Protein AF-V9EA16-F1 (afdb_monomer_lite)

Secondary structure (DSSP, 8-state):
-THHHHHHHHHS-HHHHHHHHHTTPSPPHHHHHHHHHHHHHHHHHHHHHHHHHHHH-SSPPPP--PPPHHHHHHHHHHHHHHT-HHHHHHHHHHHHHHHHHS---HHHHHT-THHHHHHHHHHH-S-HHHHHHHHHHHHTS-TTTTHHHHHHHHTTGGGS-TTSHHHHHHHHHHHHHHHHHHHHHHTS--PPP----TT-B-TT-HHHHHHHHSS-SEEE-TTT---SSHHHHHHHHHH---BS--EEEEEE--GGG-EEEEEE---

pLDDT: mean 74.66, std 16.27, range [37.56, 97.81]

Foldseek 3Di:
DLVPLVVCLVPHDPVVSLVVPVVPPLDALVSLLVNLVSVLVVLVVVLVVQVVCVVDDPDDRDDDPADDLVSVQSNLVSVVSNVDLVSVVVNVVSVVVVCVVPVNPVLSCLVHPSLLVVLLSLVVDPDVVSLVVVLVVLLPDDLVSCPSVLVSNVVRCPPPDCPDPSVVSSVSSVVSNVVVVVVVVVVPDPPPDAQALCPWDFPVFPVVSVVSRDRDFKDKCVVRDWDQFQVRQVVCQVPGDTDSFAWHWDWDDGGRGIMIMIGGDDD

Organism: NCBI:txid1317065

Structure (mmCIF, N/CA/C/O backbone):
data_AF-V9EA16-F1
#
_entry.id   AF-V9EA16-F1
#
loop_
_atom_site.group_PDB
_atom_site.id
_atom_site.type_symbol
_atom_site.label_atom_id
_atom_site.label_alt_id
_atom_site.label_comp_id
_atom_site.label_asym_id
_atom_site.label_entity_id
_atom_site.label_seq_id
_atom_site.pdbx_PDB_ins_code
_atom_site.Cartn_x
_atom_site.Cartn_y
_atom_site.Cartn_z
_atom_site.occupancy
_atom_site.B_iso_or_equiv
_atom_site.auth_seq_id
_atom_site.auth_comp_id
_atom_site.auth_asym_id
_atom_site.auth_atom_id
_atom_site.pdbx_PDB_model_num
ATOM 1 N N . MET A 1 1 ? -28.097 -21.845 33.430 1.00 41.03 1 MET A N 1
ATOM 2 C CA . MET A 1 1 ? -26.943 -22.094 32.534 1.00 41.03 1 MET A CA 1
ATOM 3 C C . MET A 1 1 ? -25.843 -21.022 32.617 1.00 41.03 1 MET A C 1
ATOM 5 O O . MET A 1 1 ? -24.738 -21.310 32.188 1.00 41.03 1 MET A O 1
ATOM 9 N N . ALA A 1 2 ? -26.067 -19.855 33.248 1.00 40.78 2 ALA A N 1
ATOM 10 C CA . ALA A 1 2 ? -25.051 -18.797 33.407 1.00 40.78 2 ALA A CA 1
ATOM 11 C C . ALA A 1 2 ? -23.796 -19.198 34.225 1.00 40.78 2 ALA A C 1
ATOM 13 O O . ALA A 1 2 ? -22.699 -18.729 33.939 1.00 40.78 2 ALA A O 1
ATOM 14 N N . ASN A 1 3 ? -23.924 -20.133 35.174 1.00 45.56 3 ASN A N 1
ATOM 15 C CA . ASN A 1 3 ? -22.827 -20.512 36.080 1.00 45.56 3 ASN A CA 1
ATOM 16 C C . ASN A 1 3 ? -21.692 -21.312 35.410 1.00 45.56 3 ASN A C 1
ATOM 18 O O . ASN A 1 3 ? -20.651 -21.526 36.027 1.00 45.56 3 ASN A O 1
ATOM 22 N N . GLY A 1 4 ? -21.879 -21.794 34.175 1.00 48.28 4 GLY A N 1
ATOM 23 C CA . GLY A 1 4 ? -20.854 -22.568 33.467 1.00 48.28 4 GLY A CA 1
ATOM 24 C C . GLY A 1 4 ? -19.664 -21.706 33.043 1.00 48.28 4 GLY A C 1
ATOM 25 O O . GLY A 1 4 ? -18.520 -22.083 33.265 1.00 48.28 4 GLY A O 1
ATOM 26 N N . VAL A 1 5 ? -19.931 -20.513 32.504 1.00 47.31 5 VAL A N 1
ATOM 27 C CA . VAL A 1 5 ? -18.896 -19.595 31.997 1.00 47.31 5 VAL A CA 1
ATOM 28 C C . VAL A 1 5 ? -18.100 -18.962 33.147 1.00 47.31 5 VAL A C 1
ATOM 30 O O . VAL A 1 5 ? -16.872 -18.888 33.081 1.00 47.31 5 VAL A O 1
ATOM 33 N N . GLU A 1 6 ? -18.778 -18.576 34.234 1.00 43.53 6 GLU A N 1
ATOM 34 C CA . GLU A 1 6 ? -18.135 -18.036 35.443 1.00 43.53 6 GLU A CA 1
ATOM 35 C C . GLU A 1 6 ? -17.225 -19.063 36.135 1.00 43.53 6 GLU A C 1
ATOM 37 O O . GLU A 1 6 ? -16.110 -18.727 36.545 1.00 43.53 6 GLU A O 1
ATOM 42 N N . ASN A 1 7 ? -17.651 -20.329 36.223 1.00 46.44 7 ASN A N 1
ATOM 43 C CA . ASN A 1 7 ? -16.818 -21.392 36.789 1.00 46.44 7 ASN A CA 1
ATOM 44 C C . ASN A 1 7 ? -15.632 -21.742 35.879 1.00 46.44 7 ASN A C 1
ATOM 46 O O . ASN A 1 7 ? -14.535 -21.977 36.388 1.00 46.44 7 ASN A O 1
ATOM 50 N N . SER A 1 8 ? -15.810 -21.705 34.554 1.00 41.81 8 SER A N 1
ATOM 51 C CA . SER A 1 8 ? -14.722 -21.913 33.592 1.00 41.81 8 SER A CA 1
ATOM 52 C C . SER A 1 8 ? -13.628 -20.851 33.721 1.00 41.81 8 SER A C 1
ATOM 54 O O . SER A 1 8 ? -12.458 -21.206 33.771 1.00 41.81 8 SER A O 1
ATOM 56 N N . LEU A 1 9 ? -13.972 -19.568 33.894 1.00 43.38 9 LEU A N 1
ATOM 57 C CA . LEU A 1 9 ? -12.993 -18.488 34.121 1.00 43.38 9 LEU A CA 1
ATOM 58 C C . LEU A 1 9 ? -12.188 -18.633 35.425 1.00 43.38 9 LEU A C 1
ATOM 60 O O . LEU A 1 9 ? -11.017 -18.222 35.484 1.00 43.38 9 LEU A O 1
ATOM 64 N N . ARG A 1 10 ? -12.824 -19.198 36.461 1.00 45.22 10 ARG A N 1
ATOM 65 C CA . ARG A 1 10 ? -12.213 -19.474 37.768 1.00 45.22 10 ARG A CA 1
ATOM 66 C C . ARG A 1 10 ? -11.276 -20.679 37.753 1.00 45.22 10 ARG A C 1
ATOM 68 O O . ARG A 1 10 ? -10.295 -20.655 38.490 1.00 45.22 10 ARG A O 1
ATOM 75 N N . LEU A 1 11 ? -11.569 -21.713 36.961 1.00 39.81 11 LEU A N 1
ATOM 76 C CA . LEU A 1 11 ? -10.927 -23.024 37.116 1.00 39.81 11 LEU A CA 1
ATOM 77 C C . LEU A 1 11 ? -10.092 -23.486 35.919 1.00 39.81 11 LEU A C 1
ATOM 79 O O . LEU A 1 11 ? -9.218 -24.326 36.107 1.00 39.81 11 LEU A O 1
ATOM 83 N N . ILE A 1 12 ? -10.332 -22.993 34.702 1.00 44.16 12 ILE A N 1
ATOM 84 C CA . ILE A 1 12 ? -9.755 -23.596 33.495 1.00 44.16 12 ILE A CA 1
ATOM 85 C C . ILE A 1 12 ? -9.366 -22.481 32.515 1.00 44.16 12 ILE A C 1
ATOM 87 O O . ILE A 1 12 ? -10.007 -21.442 32.416 1.00 44.16 12 ILE A O 1
ATOM 91 N N . THR A 1 13 ? -8.232 -22.649 31.850 1.00 56.62 13 THR A N 1
ATOM 92 C CA . THR A 1 13 ? -7.635 -21.751 30.847 1.00 56.62 13 THR A CA 1
ATOM 93 C C . THR A 1 13 ? -8.645 -21.004 29.963 1.00 56.62 13 THR A C 1
ATOM 95 O O . THR A 1 13 ? -9.683 -21.555 29.605 1.00 56.62 13 THR A O 1
ATOM 98 N N . SER A 1 14 ? -8.308 -19.775 29.542 1.00 57.00 14 SER A N 1
ATOM 99 C CA . SER A 1 14 ? -9.098 -18.905 28.642 1.00 57.00 14 SER A CA 1
ATOM 100 C C . SER A 1 14 ? -9.747 -19.641 27.459 1.00 57.00 14 SER A C 1
ATOM 102 O O . SER A 1 14 ? -10.856 -19.301 27.065 1.00 57.00 14 SER A O 1
ATOM 104 N N . THR A 1 15 ? -9.107 -20.699 26.964 1.00 56.31 15 THR A N 1
ATOM 105 C CA . THR A 1 15 ? -9.592 -21.622 25.929 1.00 56.31 15 THR A CA 1
ATOM 106 C C . THR A 1 15 ? -10.919 -22.320 26.261 1.00 56.31 15 THR A C 1
ATOM 108 O O . THR A 1 15 ? -11.814 -22.346 25.426 1.00 56.31 15 THR A O 1
ATOM 111 N N . ALA A 1 16 ? -11.112 -22.828 27.481 1.00 65.38 16 ALA A N 1
ATOM 112 C CA . ALA A 1 16 ? -12.342 -23.544 27.847 1.00 65.38 16 ALA A CA 1
ATOM 113 C C . ALA A 1 16 ? -13.542 -22.593 27.988 1.00 65.38 16 ALA A C 1
ATOM 115 O O . ALA A 1 16 ? -14.682 -22.947 27.688 1.00 65.38 16 ALA A O 1
ATOM 116 N N . ALA A 1 17 ? -13.289 -21.358 28.429 1.00 65.50 17 ALA A N 1
ATOM 117 C CA . ALA A 1 17 ? -14.325 -20.335 28.490 1.00 65.50 17 ALA A CA 1
ATOM 118 C C . ALA A 1 17 ? -14.709 -19.828 27.087 1.00 65.50 17 ALA A C 1
ATOM 120 O O . ALA A 1 17 ? -15.882 -19.564 26.836 1.00 65.50 17 ALA A O 1
ATOM 121 N N . ILE A 1 18 ? -13.743 -19.768 26.163 1.00 64.69 18 ILE A N 1
ATOM 122 C CA . ILE A 1 18 ? -13.979 -19.498 24.740 1.00 64.69 18 ILE A CA 1
ATOM 123 C C . ILE A 1 18 ? -14.891 -20.569 24.119 1.00 64.69 18 ILE A C 1
ATOM 125 O O . ILE A 1 18 ? -15.906 -20.222 23.519 1.00 64.69 18 ILE A O 1
ATOM 129 N N . GLU A 1 19 ? -14.580 -21.856 24.295 1.00 71.44 19 GLU A N 1
ATOM 130 C CA . GLU A 1 19 ? -15.386 -22.964 23.751 1.00 71.44 19 GLU A CA 1
ATOM 131 C C . GLU A 1 19 ? -16.817 -22.967 24.321 1.00 71.44 19 GLU A C 1
ATOM 133 O O . GLU A 1 19 ? -17.802 -23.189 23.606 1.00 71.44 19 GLU A O 1
ATOM 138 N N . ALA A 1 20 ? -16.957 -22.645 25.610 1.00 72.00 20 ALA A N 1
ATOM 139 C CA . ALA A 1 20 ? -18.257 -22.511 26.261 1.00 72.00 20 ALA A CA 1
ATOM 140 C C . ALA A 1 20 ? -19.089 -21.344 25.700 1.00 72.00 20 ALA A C 1
ATOM 142 O O . ALA A 1 20 ? -20.306 -21.467 25.586 1.00 72.00 20 ALA A O 1
ATOM 143 N N . LEU A 1 21 ? -18.459 -20.223 25.332 1.00 70.94 21 LEU A N 1
ATOM 144 C CA . LEU A 1 21 ? -19.151 -19.091 24.706 1.00 70.94 21 LEU A CA 1
ATOM 145 C C . LEU A 1 21 ? -19.529 -19.385 23.252 1.00 70.94 21 LEU A C 1
ATOM 147 O O . LEU A 1 21 ? -20.623 -19.034 22.819 1.00 70.94 21 LEU A O 1
ATOM 151 N N . GLN A 1 22 ? -18.660 -20.067 22.505 1.00 70.88 22 GLN A N 1
ATOM 152 C CA . GLN A 1 22 ? -18.932 -20.449 21.117 1.00 70.88 22 GLN A CA 1
ATOM 153 C C . GLN A 1 22 ? -20.101 -21.432 21.004 1.00 70.88 22 GLN A C 1
ATOM 155 O O . GLN A 1 22 ? -20.960 -21.270 20.141 1.00 70.88 22 GLN A O 1
ATOM 160 N N . SER A 1 23 ? -20.177 -22.412 21.906 1.00 75.88 23 SER A N 1
ATOM 161 C CA . SER A 1 23 ? -21.289 -23.375 21.955 1.00 75.88 23 SER A CA 1
ATOM 162 C C . SER A 1 23 ? -22.630 -22.762 22.381 1.00 75.88 23 SER A C 1
ATOM 164 O O . SER A 1 23 ? -23.666 -23.405 22.226 1.00 75.88 23 SER A O 1
ATOM 166 N N . GLN A 1 24 ? -22.629 -21.524 22.887 1.00 72.62 24 GLN A N 1
ATOM 167 C CA . GLN A 1 24 ? -23.818 -20.801 23.347 1.00 72.62 24 GLN A CA 1
ATOM 168 C C . GLN A 1 24 ? -24.237 -19.658 22.414 1.00 72.62 24 GLN A C 1
ATOM 170 O O . GLN A 1 24 ? -25.026 -18.807 22.820 1.00 72.62 24 GLN A O 1
ATOM 175 N N . ARG A 1 25 ? -23.733 -19.605 21.175 1.00 77.19 25 ARG A N 1
ATOM 176 C CA . ARG A 1 25 ? -24.160 -18.574 20.219 1.00 77.19 25 ARG A CA 1
ATOM 177 C C . ARG A 1 25 ? -25.655 -18.717 19.858 1.00 77.19 25 ARG A C 1
ATOM 179 O O . ARG A 1 25 ? -26.090 -19.832 19.570 1.00 77.19 25 ARG A O 1
ATOM 186 N N . PRO A 1 26 ? -26.432 -17.613 19.806 1.00 72.94 26 PRO A N 1
ATOM 187 C CA . PRO A 1 26 ? -26.043 -16.237 20.131 1.00 72.94 26 PRO A CA 1
ATOM 188 C C . PRO A 1 26 ? -25.941 -16.009 21.648 1.00 72.94 26 PRO A C 1
ATOM 190 O O . PRO A 1 26 ? -26.818 -16.405 22.416 1.00 72.94 26 PRO A O 1
ATOM 193 N N . VAL A 1 27 ? -24.874 -15.335 22.082 1.00 75.12 27 VAL A N 1
ATOM 194 C CA . VAL A 1 27 ? -24.623 -15.078 23.506 1.00 75.12 27 VAL A CA 1
ATOM 195 C C . VAL A 1 27 ? -25.392 -13.836 23.951 1.00 75.12 27 VAL A C 1
ATOM 197 O O . VAL A 1 27 ? -25.282 -12.776 23.340 1.00 75.12 27 VAL A O 1
ATOM 200 N N . ALA A 1 28 ? -26.146 -13.942 25.047 1.00 76.94 28 ALA A N 1
ATOM 201 C CA . ALA A 1 28 ? -26.869 -12.803 25.604 1.00 76.94 28 ALA A CA 1
ATOM 202 C C . ALA A 1 28 ? -25.896 -11.684 26.049 1.00 76.94 28 ALA A C 1
ATOM 204 O O . ALA A 1 28 ? -24.917 -11.987 26.745 1.00 76.94 28 ALA A O 1
ATOM 205 N N . PRO A 1 29 ? -26.181 -10.396 25.762 1.00 71.75 29 PRO A N 1
ATOM 206 C CA . PRO A 1 29 ? -25.286 -9.283 26.100 1.00 71.75 29 PRO A CA 1
ATOM 207 C C . PRO A 1 29 ? -24.891 -9.230 27.580 1.00 71.75 29 PRO A C 1
ATOM 209 O O . PRO A 1 29 ? -23.738 -8.974 27.908 1.00 71.75 29 PRO A O 1
ATOM 212 N N . GLY A 1 30 ? -25.814 -9.555 28.493 1.00 73.31 30 GLY A N 1
ATOM 213 C CA . GLY A 1 30 ? -25.521 -9.613 29.930 1.00 73.31 30 GLY A CA 1
ATOM 214 C C . GLY A 1 30 ? -24.484 -10.680 30.302 1.00 73.31 30 GLY A C 1
ATOM 215 O O . GLY A 1 30 ? -23.610 -10.428 31.125 1.00 73.31 30 GLY A O 1
ATOM 216 N N . THR A 1 31 ? -24.527 -11.853 29.663 1.00 76.25 31 THR A N 1
ATOM 217 C CA . THR A 1 31 ? -23.544 -12.928 29.879 1.00 76.25 31 THR A CA 1
ATOM 218 C C . THR A 1 31 ? -22.176 -12.541 29.327 1.00 76.25 31 THR A C 1
ATOM 220 O O . THR A 1 31 ? -21.157 -12.766 29.982 1.00 76.25 31 THR A O 1
ATOM 223 N N . LEU A 1 32 ? -22.156 -11.906 28.152 1.00 73.88 32 LEU A N 1
ATOM 224 C CA . LEU A 1 32 ? -20.929 -11.402 27.547 1.00 73.88 32 LEU A CA 1
ATOM 225 C C . LEU A 1 32 ? -20.314 -10.266 28.387 1.00 73.88 32 LEU A C 1
ATOM 227 O O . LEU A 1 32 ? -19.103 -10.262 28.594 1.00 73.88 32 LEU A O 1
ATOM 231 N N . ARG A 1 33 ? -21.138 -9.381 28.970 1.00 73.31 33 ARG A N 1
ATOM 232 C CA . ARG A 1 33 ? -20.718 -8.323 29.910 1.00 73.31 33 ARG A CA 1
ATOM 233 C C . ARG A 1 33 ? -20.011 -8.887 31.135 1.00 73.31 33 ARG A C 1
ATOM 235 O O . ARG A 1 33 ? -18.912 -8.449 31.471 1.00 73.31 33 ARG A O 1
ATOM 242 N N . THR A 1 34 ? -20.601 -9.889 31.784 1.00 78.62 34 THR A N 1
ATOM 243 C CA . THR A 1 34 ? -19.988 -10.546 32.947 1.00 78.62 34 THR A CA 1
ATOM 244 C C . THR A 1 34 ? -18.654 -11.196 32.584 1.00 78.62 34 THR A C 1
ATOM 246 O O . THR A 1 34 ? -17.673 -11.040 33.312 1.00 78.62 34 THR A O 1
ATOM 249 N N . PHE A 1 35 ? -18.589 -11.874 31.434 1.00 75.56 35 PHE A N 1
ATOM 250 C CA . PHE A 1 35 ? -17.362 -12.508 30.953 1.00 75.56 35 PHE A CA 1
ATOM 251 C C . PHE A 1 35 ? -16.241 -11.490 30.714 1.00 75.56 35 PHE A C 1
ATOM 253 O O . PHE A 1 35 ? -15.141 -11.637 31.245 1.00 75.56 35 PHE A O 1
ATOM 260 N N . VAL A 1 36 ? -16.540 -10.434 29.957 1.00 69.62 36 VAL A N 1
ATOM 261 C CA . VAL A 1 36 ? -15.628 -9.320 29.678 1.00 69.62 36 VAL A CA 1
ATOM 262 C C . VAL A 1 36 ? -15.094 -8.708 30.967 1.00 69.62 36 VAL A C 1
ATOM 264 O O . VAL A 1 36 ? -13.883 -8.520 31.112 1.00 69.62 36 VAL A O 1
ATOM 267 N N . ASN A 1 37 ? -15.986 -8.432 31.919 1.00 72.94 37 ASN A N 1
ATOM 268 C CA . ASN A 1 37 ? -15.606 -7.805 33.172 1.00 72.94 37 ASN A CA 1
ATOM 269 C C . ASN A 1 37 ? -14.648 -8.684 33.973 1.00 72.94 37 ASN A C 1
ATOM 271 O O . ASN A 1 37 ? -13.612 -8.184 34.414 1.00 72.94 37 ASN A O 1
ATOM 275 N N . ALA A 1 38 ? -14.933 -9.983 34.060 1.00 72.62 38 ALA A N 1
ATOM 276 C CA . ALA A 1 38 ? -14.080 -10.948 34.738 1.00 72.62 38 ALA A CA 1
ATOM 277 C C . ALA A 1 38 ? -12.709 -11.126 34.057 1.00 72.62 38 ALA A C 1
ATOM 279 O O . ALA A 1 38 ? -11.697 -11.263 34.746 1.00 72.62 38 ALA A O 1
ATOM 280 N N . VAL A 1 39 ? -12.647 -11.099 32.718 1.00 68.81 39 VAL A N 1
ATOM 281 C CA . VAL A 1 39 ? -11.374 -11.133 31.973 1.00 68.81 39 VAL A CA 1
ATOM 282 C C . VAL A 1 39 ? -10.545 -9.882 32.265 1.00 68.81 39 VAL A C 1
ATOM 284 O O . VAL A 1 39 ? -9.362 -10.008 32.583 1.00 68.81 39 VAL A O 1
ATOM 287 N N . GLY A 1 40 ? -11.160 -8.697 32.213 1.00 66.19 40 GLY A N 1
ATOM 288 C CA . GLY A 1 40 ? -10.497 -7.433 32.537 1.00 66.19 40 GLY A CA 1
ATOM 289 C C . GLY A 1 40 ? -9.928 -7.420 33.958 1.00 66.19 40 GLY A C 1
ATOM 290 O O . GLY A 1 40 ? -8.749 -7.132 34.144 1.00 66.19 40 GLY A O 1
ATOM 291 N N . ASP A 1 41 ? -10.720 -7.826 34.954 1.00 71.00 41 ASP A N 1
ATOM 292 C CA . ASP A 1 41 ? -10.284 -7.862 36.357 1.00 71.00 41 ASP A CA 1
ATOM 293 C C . ASP A 1 41 ? -9.124 -8.847 36.564 1.00 71.00 41 ASP A C 1
ATOM 295 O O . ASP A 1 41 ? -8.169 -8.563 37.290 1.00 71.00 41 ASP A O 1
ATOM 299 N N . LYS A 1 42 ? -9.160 -9.999 35.882 1.00 69.44 42 LYS A N 1
ATOM 300 C CA . LYS A 1 42 ? -8.081 -10.993 35.926 1.00 69.44 42 LYS A CA 1
ATOM 301 C C . LYS A 1 42 ? -6.783 -10.437 35.339 1.00 69.44 42 LYS A C 1
ATOM 303 O O . LYS A 1 42 ? -5.728 -10.634 35.939 1.00 69.44 42 LYS A O 1
ATOM 308 N N . ILE A 1 43 ? -6.850 -9.737 34.203 1.00 63.34 43 ILE A N 1
ATOM 309 C CA . ILE A 1 43 ? -5.687 -9.088 33.575 1.00 63.34 43 ILE A CA 1
ATOM 310 C C . ILE A 1 43 ? -5.102 -8.024 34.512 1.00 63.34 43 ILE A C 1
ATOM 312 O O . ILE A 1 43 ? -3.901 -8.051 34.779 1.00 63.34 43 ILE A O 1
ATOM 316 N N . SER A 1 44 ? -5.942 -7.151 35.072 1.00 64.25 44 SER A N 1
ATOM 317 C CA . SER A 1 44 ? -5.517 -6.109 36.015 1.00 64.25 44 SER A CA 1
ATOM 318 C C . SER A 1 44 ? -4.853 -6.687 37.266 1.00 64.25 44 SER A C 1
ATOM 320 O O . SER A 1 44 ? -3.796 -6.211 37.680 1.00 64.25 44 SER A O 1
ATOM 322 N N . ASN A 1 45 ? -5.413 -7.758 37.838 1.00 68.00 45 ASN A N 1
ATOM 323 C CA . ASN A 1 45 ? -4.837 -8.433 39.003 1.00 68.00 45 ASN A CA 1
ATOM 324 C C . ASN A 1 45 ? -3.487 -9.089 38.681 1.00 68.00 45 ASN A C 1
ATOM 326 O O . ASN A 1 45 ? -2.529 -8.916 39.434 1.00 68.00 45 ASN A O 1
ATOM 330 N N . MET A 1 46 ? -3.374 -9.784 37.543 1.00 65.50 46 MET A N 1
ATOM 331 C CA . MET A 1 46 ? -2.103 -10.378 37.104 1.00 65.50 46 MET A CA 1
ATOM 332 C C . MET A 1 46 ? -1.032 -9.311 36.851 1.00 65.50 46 MET A C 1
ATOM 334 O O . MET A 1 46 ? 0.131 -9.509 37.203 1.00 65.50 46 MET A O 1
ATOM 338 N N . GLN A 1 47 ? -1.415 -8.160 36.295 1.00 60.94 47 GLN A N 1
ATOM 339 C CA . GLN A 1 47 ? -0.509 -7.033 36.089 1.00 60.94 47 GLN A CA 1
ATOM 340 C C . GLN A 1 47 ? -0.061 -6.418 37.421 1.00 60.94 47 GLN A C 1
ATOM 342 O O . GLN A 1 47 ? 1.125 -6.153 37.607 1.00 60.94 47 GLN A O 1
ATOM 347 N N . ALA A 1 48 ? -0.978 -6.228 38.372 1.00 67.88 48 ALA A N 1
ATOM 348 C CA . ALA A 1 48 ? -0.647 -5.737 39.706 1.00 67.88 48 ALA A CA 1
ATOM 349 C C . ALA A 1 48 ? 0.314 -6.691 40.438 1.00 67.88 48 ALA A C 1
ATOM 351 O O . ALA A 1 48 ? 1.273 -6.241 41.065 1.00 67.88 48 ALA A O 1
ATOM 352 N N . GLU A 1 49 ? 0.110 -8.006 40.315 1.00 67.94 49 GLU A N 1
ATOM 353 C CA . GLU A 1 49 ? 1.031 -9.019 40.838 1.00 67.94 49 GLU A CA 1
ATOM 354 C C . GLU A 1 49 ? 2.399 -8.988 40.148 1.00 67.94 49 GLU A C 1
ATOM 356 O O . GLU A 1 49 ? 3.422 -9.090 40.828 1.00 67.94 49 GLU A O 1
ATOM 361 N N . PHE A 1 50 ? 2.440 -8.815 38.824 1.00 62.50 50 PHE A N 1
ATOM 362 C CA . PHE A 1 50 ? 3.686 -8.684 38.069 1.00 62.50 50 PHE A CA 1
ATOM 363 C C . PHE A 1 50 ? 4.475 -7.439 38.501 1.00 62.50 50 PHE A C 1
ATOM 365 O O . PHE A 1 50 ? 5.641 -7.554 38.885 1.00 62.50 50 PHE A O 1
ATOM 372 N N . THR A 1 51 ? 3.832 -6.272 38.554 1.00 65.44 51 THR A N 1
ATOM 373 C CA . THR A 1 51 ? 4.444 -5.018 39.022 1.00 65.44 51 THR A CA 1
ATOM 374 C C . THR A 1 51 ? 4.930 -5.132 40.468 1.00 65.44 51 THR A C 1
ATOM 376 O O . THR A 1 51 ? 6.038 -4.705 40.791 1.00 65.44 51 THR A O 1
ATOM 379 N N . ARG A 1 52 ? 4.152 -5.779 41.346 1.00 68.62 52 ARG A N 1
ATOM 380 C CA . ARG A 1 52 ? 4.556 -6.043 42.736 1.00 68.62 52 ARG A CA 1
ATOM 381 C C . ARG A 1 52 ? 5.745 -7.001 42.820 1.00 68.62 52 ARG A C 1
ATOM 383 O O . ARG A 1 52 ? 6.593 -6.832 43.691 1.00 68.62 52 ARG A O 1
ATOM 390 N N . SER A 1 53 ? 5.829 -7.981 41.918 1.00 65.12 53 SER A N 1
ATOM 391 C CA . SER A 1 53 ? 6.957 -8.917 41.854 1.00 65.12 53 SER A CA 1
ATOM 392 C C . SER A 1 53 ? 8.252 -8.253 41.377 1.00 65.12 53 SER A C 1
ATOM 394 O O . SER A 1 53 ? 9.311 -8.562 41.915 1.00 65.12 53 SER A O 1
ATOM 396 N N . LEU A 1 54 ? 8.164 -7.281 40.460 1.00 60.66 54 LEU A N 1
ATOM 397 C CA . LEU A 1 54 ? 9.297 -6.451 40.031 1.00 60.66 54 LEU A CA 1
ATOM 398 C C . LEU A 1 54 ? 9.823 -5.548 41.153 1.00 60.66 54 LEU A C 1
ATOM 400 O O . LEU A 1 54 ? 11.019 -5.283 41.213 1.00 60.66 54 LEU A O 1
ATOM 404 N N . ALA A 1 55 ? 8.949 -5.092 42.052 1.00 62.62 55 ALA A N 1
ATOM 405 C CA . ALA A 1 55 ? 9.327 -4.195 43.141 1.00 62.62 55 ALA A CA 1
ATOM 406 C C . ALA A 1 55 ? 10.062 -4.888 44.310 1.00 62.62 55 ALA A C 1
ATOM 408 O O . ALA A 1 55 ? 10.716 -4.199 45.089 1.00 62.62 55 ALA A O 1
ATOM 409 N N . TYR A 1 56 ? 9.966 -6.221 44.460 1.00 58.38 56 TYR A N 1
ATOM 410 C CA . TYR A 1 56 ? 10.399 -6.913 45.690 1.00 58.38 56 TYR A CA 1
ATOM 411 C C . TYR A 1 56 ? 11.119 -8.271 45.508 1.00 58.38 56 TYR A C 1
ATOM 413 O O . TYR A 1 56 ? 11.262 -8.997 46.492 1.00 58.38 56 TYR A O 1
ATOM 421 N N . SER A 1 57 ? 11.584 -8.665 44.312 1.00 50.31 57 SER A N 1
ATOM 422 C CA . SER A 1 57 ? 12.113 -10.030 44.087 1.00 50.31 57 SER A CA 1
ATOM 423 C C . SER A 1 57 ? 13.530 -10.116 43.491 1.00 50.31 57 SER A C 1
ATOM 425 O O . SER A 1 57 ? 13.823 -9.485 42.483 1.00 50.31 57 SER A O 1
ATOM 427 N N . TYR A 1 58 ? 14.364 -10.990 44.083 1.00 50.81 58 TYR A N 1
ATOM 428 C CA . TYR A 1 58 ? 15.603 -11.576 43.524 1.00 50.81 58 TYR A CA 1
ATOM 429 C C . TYR A 1 58 ? 15.338 -12.911 42.774 1.00 50.81 58 TYR A C 1
ATOM 431 O O . TYR A 1 58 ? 16.245 -13.723 42.601 1.00 50.81 58 TYR A O 1
ATOM 439 N N . GLY A 1 59 ? 14.089 -13.196 42.392 1.00 55.28 59 GLY A N 1
ATOM 440 C CA . GLY A 1 59 ? 13.694 -14.391 41.634 1.00 55.28 59 GLY A CA 1
ATOM 441 C C . GLY A 1 59 ? 13.441 -14.092 40.156 1.00 55.28 59 GLY A C 1
ATOM 442 O O . GLY A 1 59 ? 13.210 -12.941 39.786 1.00 55.28 59 GLY A O 1
ATOM 443 N N . GLU A 1 60 ? 13.475 -15.130 39.309 1.00 44.97 60 GLU A N 1
ATOM 444 C CA . GLU A 1 60 ? 13.236 -14.981 37.868 1.00 44.97 60 GLU A CA 1
ATOM 445 C C . GLU A 1 60 ? 11.917 -14.235 37.579 1.00 44.97 60 GLU A C 1
ATOM 447 O O . GLU A 1 60 ? 10.879 -14.556 38.173 1.00 44.97 60 GLU A O 1
ATOM 452 N N . PRO A 1 61 ? 11.929 -13.254 36.657 1.00 47.34 61 PRO A N 1
ATOM 453 C CA . PRO A 1 61 ? 10.742 -12.485 36.325 1.00 47.34 61 PRO A CA 1
ATOM 454 C C . PRO A 1 61 ? 9.635 -13.401 35.792 1.00 47.34 61 PRO A C 1
ATOM 456 O O . PRO A 1 61 ? 9.812 -14.121 34.806 1.00 47.34 61 PRO A O 1
ATOM 459 N N . LYS A 1 62 ? 8.457 -13.353 36.432 1.00 52.50 62 LYS A N 1
ATOM 460 C CA . LYS A 1 62 ? 7.257 -14.048 35.945 1.00 52.50 62 LYS A CA 1
ATOM 461 C C . LYS A 1 62 ? 6.950 -13.570 34.521 1.00 52.50 62 LYS A C 1
ATOM 463 O O . LYS A 1 62 ? 6.900 -12.371 34.271 1.00 52.50 62 LYS A O 1
ATOM 468 N N . LYS A 1 63 ? 6.749 -14.491 33.572 1.00 48.50 63 LYS A N 1
ATOM 469 C CA . LYS A 1 63 ? 6.460 -14.136 32.171 1.00 48.50 63 LYS A CA 1
ATOM 470 C C . LYS A 1 63 ? 5.208 -13.256 32.082 1.00 48.50 63 LYS A C 1
ATOM 472 O O . LYS A 1 63 ? 4.165 -13.612 32.624 1.00 48.50 63 LYS A O 1
ATOM 477 N N . SER A 1 64 ? 5.318 -12.147 31.348 1.00 42.94 64 SER A N 1
ATOM 478 C CA . SER A 1 64 ? 4.180 -11.335 30.906 1.00 42.94 64 SER A CA 1
ATOM 479 C C . SER A 1 64 ? 3.194 -12.232 30.153 1.00 42.94 64 SER A C 1
ATOM 481 O O . SER A 1 64 ? 3.501 -12.748 29.075 1.00 42.94 64 SER A O 1
ATOM 483 N N . VAL A 1 65 ? 2.020 -12.459 30.742 1.00 47.16 65 VAL A N 1
ATOM 484 C CA . VAL A 1 65 ? 0.925 -13.167 30.079 1.00 47.16 65 VAL A CA 1
ATOM 485 C C . VAL A 1 65 ? 0.240 -12.158 29.166 1.00 47.16 65 VAL A C 1
ATOM 487 O O . VAL A 1 65 ? -0.644 -11.415 29.581 1.00 47.16 65 VAL A O 1
ATOM 490 N N . GLY A 1 66 ? 0.703 -12.082 27.920 1.00 46.53 66 GLY A N 1
ATOM 491 C CA . GLY A 1 66 ? 0.006 -11.326 26.887 1.00 46.53 66 GLY A CA 1
ATOM 492 C C . GLY A 1 66 ? -1.375 -11.928 26.627 1.00 46.53 66 GLY A C 1
ATOM 493 O O . GLY A 1 66 ? -1.541 -13.148 26.657 1.00 46.53 66 GLY A O 1
ATOM 494 N N . VAL A 1 67 ? -2.358 -11.075 26.338 1.00 48.12 67 VAL A N 1
ATOM 495 C CA . VAL A 1 67 ? -3.664 -11.510 25.827 1.00 48.12 67 VAL A CA 1
ATOM 496 C C . VAL A 1 67 ? -3.425 -12.381 24.584 1.00 48.12 67 VAL A C 1
ATOM 498 O O . VAL A 1 67 ? -2.718 -11.968 23.657 1.00 48.12 67 VAL A O 1
ATOM 501 N N . MET A 1 68 ? -3.935 -13.617 24.599 1.00 53.09 68 MET A N 1
ATOM 502 C CA . MET A 1 68 ? -3.839 -14.535 23.460 1.00 53.09 68 MET A CA 1
ATOM 503 C C . MET A 1 68 ? -4.586 -13.931 22.259 1.00 53.09 68 MET A C 1
ATOM 505 O O . MET A 1 68 ? -5.734 -13.517 22.430 1.00 53.09 68 MET A O 1
ATOM 509 N N . PRO A 1 69 ? -3.987 -13.884 21.055 1.00 49.47 69 PRO A N 1
ATOM 510 C CA . PRO A 1 69 ? -4.638 -13.353 19.856 1.00 49.47 69 PRO A CA 1
ATOM 511 C C . PRO A 1 69 ? -5.998 -13.988 19.567 1.00 49.47 69 PRO A C 1
ATOM 513 O O . PRO A 1 69 ? -6.924 -13.278 19.180 1.00 49.47 69 PRO A O 1
ATOM 516 N N . GLU A 1 70 ? -6.143 -15.296 19.820 1.00 51.50 70 GLU A N 1
ATOM 517 C CA . GLU A 1 70 ? -7.410 -15.994 19.590 1.00 51.50 70 GLU A CA 1
ATOM 518 C C . GLU A 1 70 ? -8.529 -15.468 20.506 1.00 51.50 70 GLU A C 1
ATOM 520 O O . GLU A 1 70 ? -9.677 -15.356 20.082 1.00 51.50 70 GLU A O 1
ATOM 525 N N . LEU A 1 71 ? -8.198 -15.072 21.743 1.00 59.03 71 LEU A N 1
ATOM 526 C CA . LEU A 1 71 ? -9.162 -14.512 22.694 1.00 59.03 71 LEU A CA 1
ATOM 527 C C . LEU A 1 71 ? -9.665 -13.139 22.233 1.00 59.03 71 LEU A C 1
ATOM 529 O O . LEU A 1 71 ?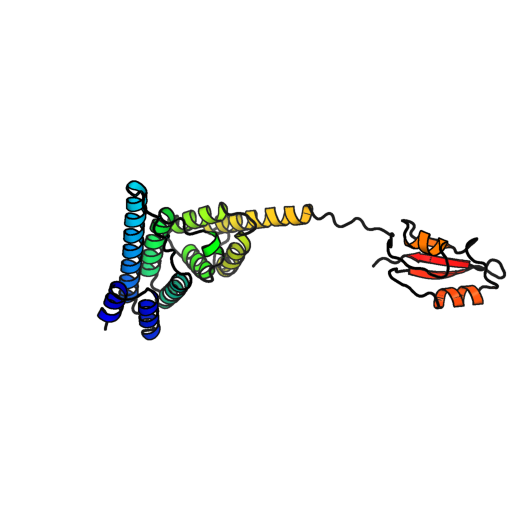 -10.865 -12.880 22.291 1.00 59.03 71 LEU A O 1
ATOM 533 N N . SER A 1 72 ? -8.768 -12.269 21.758 1.00 59.03 72 SER A N 1
ATOM 534 C CA . SER A 1 72 ? -9.139 -10.940 21.255 1.00 59.03 72 SER A CA 1
ATOM 535 C C . SER A 1 72 ? -10.063 -11.025 20.044 1.00 59.03 72 SER A C 1
ATOM 537 O O . SER A 1 72 ? -11.037 -10.281 19.971 1.00 59.03 72 SER A O 1
ATOM 539 N N . GLN A 1 73 ? -9.784 -11.944 19.120 1.00 58.03 73 GLN A N 1
ATOM 540 C CA . GLN A 1 73 ? -10.579 -12.106 17.907 1.00 58.03 73 GLN A CA 1
ATOM 541 C C . GLN A 1 73 ? -11.992 -12.611 18.219 1.00 58.03 73 GLN A C 1
ATOM 543 O O . GLN A 1 73 ? -12.973 -12.001 17.804 1.00 58.03 73 GLN A O 1
ATOM 548 N N . ILE A 1 74 ? -12.104 -13.657 19.039 1.00 63.19 74 ILE A N 1
ATOM 549 C CA . ILE A 1 74 ? -13.399 -14.259 19.382 1.00 63.19 74 ILE A CA 1
ATOM 550 C C . ILE A 1 74 ? -14.264 -13.301 20.205 1.00 63.19 74 ILE A C 1
ATOM 552 O O . ILE A 1 74 ? -15.476 -13.238 20.005 1.00 63.19 74 ILE A O 1
ATOM 556 N N . LEU A 1 75 ? -13.653 -12.525 21.105 1.00 65.12 75 LEU A N 1
ATOM 557 C CA . LEU A 1 75 ? -14.351 -11.466 21.832 1.00 65.12 75 LEU A CA 1
ATOM 558 C C . LEU A 1 75 ? -14.898 -10.396 20.886 1.00 65.12 75 LEU A C 1
ATOM 560 O O . LEU A 1 75 ? -16.052 -10.011 21.037 1.00 65.12 75 LEU A O 1
ATOM 564 N N . CYS A 1 76 ? -14.116 -9.954 19.898 1.00 63.19 76 CYS A N 1
ATOM 565 C CA . CYS A 1 76 ? -14.586 -8.978 18.913 1.00 63.19 76 CYS A CA 1
ATOM 566 C C . CYS A 1 76 ? -15.762 -9.521 18.092 1.00 63.19 76 CYS A C 1
ATOM 568 O O . CYS A 1 76 ? -16.740 -8.805 17.904 1.00 63.19 76 CYS A O 1
ATOM 570 N N . ASP A 1 77 ? -15.716 -10.789 17.678 1.00 65.50 77 ASP A N 1
ATOM 571 C CA . ASP A 1 77 ? -16.820 -11.416 16.945 1.00 65.50 77 ASP A CA 1
ATOM 572 C C . ASP A 1 77 ? -18.094 -11.508 17.799 1.00 65.50 77 ASP A C 1
ATOM 574 O O . ASP A 1 77 ? -19.176 -11.163 17.335 1.00 65.50 77 ASP A O 1
ATOM 578 N N . LEU A 1 78 ? -17.974 -11.923 19.066 1.00 68.50 78 LEU A N 1
ATOM 579 C CA . LEU A 1 78 ? -19.113 -12.004 19.991 1.00 68.50 78 LEU A CA 1
ATOM 580 C C . LEU A 1 78 ? -19.709 -10.624 20.304 1.00 68.50 78 LEU A C 1
ATOM 582 O O . LEU A 1 78 ? -20.922 -10.492 20.442 1.00 68.50 78 LEU A O 1
ATOM 586 N N . LEU A 1 79 ? -18.866 -9.596 20.410 1.00 67.81 79 LEU A N 1
ATOM 587 C CA . LEU A 1 79 ? -19.292 -8.215 20.631 1.00 67.81 79 LEU A CA 1
ATOM 588 C C . LEU A 1 79 ? -20.031 -7.640 19.418 1.00 67.81 79 LEU A C 1
ATOM 590 O O . LEU A 1 79 ? -21.014 -6.925 19.592 1.00 67.81 79 LEU A O 1
ATOM 594 N N . LEU A 1 80 ? -19.590 -7.976 18.203 1.00 64.06 80 LEU A N 1
ATOM 595 C CA . LEU A 1 80 ? -20.285 -7.606 16.969 1.00 64.06 80 LEU A CA 1
ATOM 596 C C . LEU A 1 80 ? -21.629 -8.326 16.836 1.00 64.06 80 LEU A C 1
ATOM 598 O O . LEU A 1 80 ? -22.606 -7.705 16.434 1.00 64.06 80 LEU A O 1
ATOM 602 N N . GLU A 1 81 ? -21.690 -9.614 17.185 1.00 67.12 81 GLU A N 1
ATOM 603 C CA . GLU A 1 81 ? -22.935 -10.395 17.171 1.00 67.12 81 GLU A CA 1
ATOM 604 C C . GLU A 1 81 ? -23.958 -9.910 18.201 1.00 67.12 81 GLU A C 1
ATOM 606 O O . GLU A 1 81 ? -25.159 -10.016 17.965 1.00 67.12 81 GLU A O 1
ATOM 611 N N . ALA A 1 82 ? -23.495 -9.388 19.339 1.00 68.19 82 ALA A N 1
ATOM 612 C CA . ALA A 1 82 ? -24.369 -8.876 20.386 1.00 68.19 82 ALA A CA 1
ATOM 613 C C . ALA A 1 82 ? -25.093 -7.576 19.990 1.00 68.19 82 ALA A C 1
ATOM 615 O O . ALA A 1 82 ? -26.103 -7.259 20.615 1.00 68.19 82 ALA A O 1
ATOM 616 N N . ASP A 1 83 ? -24.564 -6.825 19.010 1.00 65.81 83 ASP A N 1
ATOM 617 C CA . ASP A 1 83 ? -25.057 -5.516 18.530 1.00 65.81 83 ASP A CA 1
ATOM 618 C C . ASP A 1 83 ? -25.394 -4.508 19.659 1.00 65.81 83 ASP A C 1
ATOM 620 O O . ASP A 1 83 ? -26.168 -3.566 19.500 1.00 65.81 83 ASP A O 1
ATOM 624 N N . ASP A 1 84 ? -24.795 -4.693 20.842 1.00 66.81 84 ASP A N 1
ATOM 625 C CA . ASP A 1 84 ? -25.009 -3.863 22.027 1.00 66.81 84 ASP A CA 1
ATOM 626 C C . ASP A 1 84 ? -23.890 -2.821 22.105 1.00 66.81 84 ASP A C 1
ATOM 628 O O . ASP A 1 84 ? -22.795 -3.063 22.617 1.00 66.81 84 ASP A O 1
ATOM 632 N N . SER A 1 85 ? -24.182 -1.622 21.604 1.00 61.69 85 SER A N 1
ATOM 633 C CA . SER A 1 85 ? -23.225 -0.511 21.592 1.00 61.69 85 SER A CA 1
ATOM 634 C C . SER A 1 85 ? -22.736 -0.118 22.993 1.00 61.69 85 SER A C 1
ATOM 636 O O . SER A 1 85 ? -21.605 0.348 23.123 1.00 61.69 85 SER A O 1
ATOM 638 N N . ALA A 1 86 ? -23.535 -0.309 24.050 1.00 65.19 86 ALA A N 1
ATOM 639 C CA . ALA A 1 86 ? -23.119 -0.017 25.423 1.00 65.19 86 ALA A CA 1
ATOM 640 C C . ALA A 1 86 ? -22.141 -1.077 25.949 1.00 65.19 86 ALA A C 1
ATOM 642 O O . ALA A 1 86 ? -21.172 -0.741 26.622 1.00 65.19 86 ALA A O 1
ATOM 643 N N . LEU A 1 87 ? -22.349 -2.346 25.593 1.00 66.81 87 LEU A N 1
ATOM 644 C CA . LEU A 1 87 ? -21.421 -3.434 25.904 1.00 66.81 87 LEU A CA 1
ATOM 645 C C . LEU A 1 87 ? -20.086 -3.298 25.162 1.00 66.81 87 LEU A C 1
ATOM 647 O O . LEU A 1 87 ? -19.032 -3.539 25.747 1.00 66.81 87 LEU A O 1
ATOM 651 N N . VAL A 1 88 ? -20.123 -2.895 23.891 1.00 63.09 88 VAL A N 1
ATOM 652 C CA . VAL A 1 88 ? -18.909 -2.625 23.110 1.00 63.09 88 VAL A CA 1
ATOM 653 C C . VAL A 1 88 ? -18.136 -1.451 23.720 1.00 63.09 88 VAL A C 1
ATOM 655 O O . VAL A 1 88 ? -16.931 -1.578 23.921 1.00 63.09 88 VAL A O 1
ATOM 658 N N . ASN A 1 89 ? -18.823 -0.364 24.107 1.00 58.53 89 ASN A N 1
ATOM 659 C CA . ASN A 1 89 ? -18.226 0.736 24.877 1.00 58.53 89 ASN A CA 1
ATOM 660 C C . ASN A 1 89 ? -17.589 0.225 26.177 1.00 58.53 89 ASN A C 1
ATOM 662 O O . ASN A 1 89 ? -16.427 0.492 26.426 1.00 58.53 89 ASN A O 1
ATOM 666 N N . GLU A 1 90 ? -18.308 -0.546 26.993 1.00 64.94 90 GLU A N 1
ATOM 667 C CA . GLU A 1 90 ? -17.799 -1.039 28.278 1.00 64.94 90 GLU A CA 1
ATOM 668 C C . GLU A 1 90 ? -16.575 -1.954 28.102 1.00 64.94 90 GLU A C 1
ATOM 670 O O . GLU A 1 90 ? -15.586 -1.800 28.820 1.00 64.94 90 GLU A O 1
ATOM 675 N N . PHE A 1 91 ? -16.592 -2.853 27.108 1.00 67.31 91 PHE A N 1
ATOM 676 C CA . PHE A 1 91 ? -15.442 -3.690 26.769 1.00 67.31 91 PHE A CA 1
ATOM 677 C C . PHE A 1 91 ? -14.260 -2.847 26.323 1.00 67.31 91 PHE A C 1
ATOM 679 O O . PHE A 1 91 ? -13.179 -2.988 26.885 1.00 67.31 91 PHE A O 1
ATOM 686 N N . PHE A 1 92 ? -14.448 -1.976 25.331 1.00 61.53 92 PHE A N 1
ATOM 687 C CA . PHE A 1 92 ? -13.342 -1.211 24.786 1.00 61.53 92 PHE A CA 1
ATOM 688 C C . PHE A 1 92 ? -12.857 -0.153 25.753 1.00 61.53 92 PHE A C 1
ATOM 690 O O . PHE A 1 92 ? -11.659 -0.091 25.880 1.00 61.53 92 PHE A O 1
ATOM 697 N N . THR A 1 93 ? -13.689 0.570 26.507 1.00 58.03 93 THR A N 1
ATOM 698 C CA . THR A 1 93 ? -13.245 1.483 27.576 1.00 58.03 93 THR A CA 1
ATOM 699 C C . THR A 1 93 ? -12.468 0.735 28.650 1.00 58.03 93 THR A C 1
ATOM 701 O O . THR A 1 93 ? -11.401 1.187 29.060 1.00 58.03 93 THR A O 1
ATOM 704 N N . LYS A 1 94 ? -12.939 -0.438 29.096 1.00 59.47 94 LYS A N 1
ATOM 705 C CA . LYS A 1 94 ? -12.203 -1.243 30.080 1.00 59.47 94 LYS A CA 1
ATOM 706 C C . LYS A 1 94 ? -10.900 -1.771 29.485 1.00 59.47 94 LYS A C 1
ATOM 708 O O . LYS A 1 94 ? -9.876 -1.742 30.152 1.00 59.47 94 LYS A O 1
ATOM 713 N N . VAL A 1 95 ? -10.890 -2.177 28.218 1.00 53.00 95 VAL A N 1
ATOM 714 C CA . VAL A 1 95 ? -9.685 -2.614 27.505 1.00 53.00 95 VAL A CA 1
ATOM 715 C C . VAL A 1 95 ? -8.763 -1.441 27.167 1.00 53.00 95 VAL A C 1
ATOM 717 O O . VAL A 1 95 ? -7.569 -1.640 27.268 1.00 53.00 95 VAL A O 1
ATOM 720 N N . THR A 1 96 ? -9.240 -0.234 26.849 1.00 47.50 96 THR A N 1
ATOM 721 C CA . THR A 1 96 ? -8.452 0.951 26.454 1.00 47.50 96 THR A CA 1
ATOM 722 C C . THR A 1 96 ? -7.879 1.698 27.643 1.00 47.50 96 THR A C 1
ATOM 724 O O . THR A 1 96 ? -6.703 2.041 27.613 1.00 47.50 96 THR A O 1
ATOM 727 N N . THR A 1 97 ? -8.631 1.834 28.736 1.00 50.66 97 THR A N 1
ATOM 728 C CA . THR A 1 97 ? -8.057 2.217 30.042 1.00 50.66 97 THR A CA 1
ATOM 729 C C . THR A 1 97 ? -7.011 1.200 30.492 1.00 50.66 97 THR A C 1
ATOM 731 O O . THR A 1 97 ? -5.977 1.560 31.052 1.00 50.66 97 THR A O 1
ATOM 734 N N . THR A 1 98 ? -7.219 -0.074 30.150 1.00 43.16 98 THR A N 1
ATOM 735 C CA . THR A 1 98 ? -6.193 -1.103 30.297 1.00 43.16 98 THR A CA 1
ATOM 736 C C . THR A 1 98 ? -5.107 -1.006 29.217 1.00 43.16 98 THR A C 1
ATOM 738 O O . THR A 1 98 ? -4.014 -1.427 29.518 1.00 43.16 98 THR A O 1
ATOM 741 N N . ILE A 1 99 ? -5.308 -0.429 28.022 1.00 41.56 99 ILE A N 1
ATOM 742 C CA . ILE A 1 99 ? -4.287 -0.230 26.959 1.00 41.56 99 ILE A CA 1
ATOM 743 C C . ILE A 1 99 ? -3.324 0.907 27.319 1.00 41.56 99 ILE A C 1
ATOM 745 O O . ILE A 1 99 ? -2.161 0.882 26.920 1.00 41.56 99 ILE A O 1
ATOM 749 N N . ASP A 1 100 ? -3.760 1.895 28.096 1.00 41.97 100 ASP A N 1
ATOM 750 C CA . ASP A 1 100 ? -2.822 2.855 28.687 1.00 41.97 100 ASP A CA 1
ATOM 751 C C . ASP A 1 100 ? -1.965 2.202 29.786 1.00 41.97 100 ASP A C 1
ATOM 753 O O . ASP A 1 100 ? -0.800 2.559 29.957 1.00 41.97 100 ASP A O 1
ATOM 757 N N . ALA A 1 101 ? -2.489 1.180 30.476 1.00 37.56 101 ALA A N 1
ATOM 758 C CA . ALA A 1 101 ? -1.757 0.402 31.486 1.00 37.56 101 ALA A CA 1
ATOM 759 C C . ALA A 1 101 ? -0.976 -0.807 30.918 1.00 37.56 101 ALA A C 1
ATOM 761 O O . ALA A 1 101 ? 0.024 -1.255 31.483 1.00 37.56 101 ALA A O 1
ATOM 762 N N . VAL A 1 102 ? -1.433 -1.353 29.799 1.00 40.53 102 VAL A N 1
ATOM 763 C CA . VAL A 1 102 ? -0.931 -2.521 29.086 1.00 40.53 102 VAL A CA 1
ATOM 764 C C . VAL A 1 102 ? -0.521 -1.985 27.746 1.00 40.53 102 VAL A C 1
ATOM 766 O O . VAL A 1 102 ? -1.356 -1.762 26.884 1.00 40.53 102 VAL A O 1
ATOM 769 N N . ASN A 1 103 ? 0.782 -1.809 27.596 1.00 43.06 103 ASN A N 1
ATOM 770 C CA . ASN A 1 103 ? 1.491 -1.518 26.363 1.00 43.06 103 ASN A CA 1
ATOM 771 C C . ASN A 1 103 ? 1.167 -2.598 25.300 1.00 43.06 103 ASN A C 1
ATOM 773 O O . ASN A 1 103 ? 1.958 -3.506 25.024 1.00 43.06 103 ASN A O 1
ATOM 777 N N . LEU A 1 104 ? -0.069 -2.590 24.800 1.00 47.06 104 LEU A N 1
ATOM 778 C CA . LEU A 1 104 ? -0.649 -3.581 23.915 1.00 47.06 104 LEU A CA 1
ATOM 779 C C . LEU A 1 104 ? 0.002 -3.276 22.587 1.00 47.06 104 LEU A C 1
ATOM 781 O O . LEU A 1 104 ? -0.403 -2.331 21.922 1.00 47.06 104 LEU A O 1
ATOM 785 N N . ARG A 1 105 ? 1.097 -3.994 22.297 1.00 55.47 105 ARG A N 1
ATOM 786 C CA . ARG A 1 105 ? 1.989 -3.715 21.166 1.00 55.47 105 ARG A CA 1
ATOM 787 C C . ARG A 1 105 ? 1.142 -3.348 19.961 1.00 55.47 105 ARG A C 1
ATOM 789 O O . ARG A 1 105 ? 0.474 -4.221 19.405 1.00 55.47 105 ARG A O 1
ATOM 796 N N . THR A 1 106 ? 1.154 -2.071 19.598 1.00 57.41 106 THR A N 1
ATOM 797 C CA . THR A 1 106 ? 0.304 -1.509 18.549 1.00 57.41 106 THR A CA 1
ATOM 798 C C . THR A 1 106 ? 0.485 -2.287 17.242 1.00 57.41 106 THR A C 1
ATOM 800 O O . THR A 1 106 ? -0.469 -2.536 16.524 1.00 57.41 106 THR A O 1
ATOM 803 N N . GLU A 1 107 ? 1.677 -2.845 17.026 1.00 57.59 107 GLU A N 1
ATOM 804 C CA . GLU A 1 107 ? 2.040 -3.786 15.958 1.00 57.59 107 GLU A CA 1
ATOM 805 C C . GLU A 1 107 ? 1.148 -5.045 15.882 1.00 57.59 107 GLU A C 1
ATOM 807 O O . GLU A 1 107 ? 0.807 -5.522 14.797 1.00 57.59 107 GLU A O 1
ATOM 812 N N . ARG A 1 108 ? 0.743 -5.596 17.033 1.00 57.56 108 ARG A N 1
ATOM 813 C CA . ARG A 1 108 ? -0.125 -6.780 17.137 1.00 57.56 108 ARG A CA 1
ATOM 814 C C . ARG A 1 108 ? -1.593 -6.434 16.888 1.00 57.56 108 ARG A C 1
ATOM 816 O O . ARG A 1 108 ? -2.326 -7.252 16.346 1.00 57.56 108 ARG A O 1
ATOM 823 N N . LEU A 1 109 ? -2.006 -5.219 17.251 1.00 63.41 109 LEU A N 1
ATOM 824 C CA . LEU A 1 109 ? -3.311 -4.658 16.885 1.00 63.41 109 LEU A CA 1
ATOM 825 C C . LEU A 1 109 ? -3.381 -4.373 15.381 1.00 63.41 109 LEU A C 1
ATOM 827 O O . LEU A 1 109 ? -4.348 -4.771 14.740 1.00 63.41 109 LEU A O 1
ATOM 831 N N . CYS A 1 110 ? -2.332 -3.775 14.807 1.00 62.56 110 CYS A N 1
ATOM 832 C CA . CYS A 1 110 ? -2.216 -3.513 13.370 1.00 62.56 110 CYS A CA 1
ATOM 833 C C . CYS A 1 110 ? -2.323 -4.787 12.529 1.00 62.56 110 CYS A C 1
ATOM 835 O O . CYS A 1 110 ? -2.805 -4.731 11.408 1.00 62.56 110 CYS A O 1
ATOM 837 N N . SER A 1 111 ? -1.870 -5.925 13.057 1.00 60.75 111 SER A N 1
ATOM 838 C CA . SER A 1 111 ? -1.920 -7.231 12.389 1.00 60.75 111 SER A CA 1
ATOM 839 C C . SER A 1 111 ? -3.157 -8.066 12.739 1.00 60.75 111 SER A C 1
ATOM 841 O O . SER A 1 111 ? -3.282 -9.197 12.272 1.00 60.75 111 SER A O 1
ATOM 843 N N . SER A 1 112 ? -4.078 -7.528 13.543 1.00 64.06 112 SER A N 1
ATOM 844 C CA . SER A 1 112 ? -5.296 -8.223 13.951 1.00 64.06 112 SER A CA 1
ATOM 845 C C . SER A 1 112 ? -6.416 -8.037 12.932 1.00 64.06 112 SER A C 1
ATOM 847 O O . SER A 1 112 ? -6.695 -6.927 12.486 1.00 64.06 112 SER A O 1
ATOM 849 N N . THR A 1 113 ? -7.146 -9.111 12.646 1.00 63.34 113 THR A N 1
ATOM 850 C CA . THR A 1 113 ? -8.403 -9.071 11.880 1.00 63.34 113 THR A CA 1
ATOM 851 C C . THR A 1 113 ? -9.491 -8.248 12.579 1.00 63.34 113 THR A C 1
ATOM 853 O O . THR A 1 113 ? -10.407 -7.757 11.927 1.00 63.34 113 THR A O 1
ATOM 856 N N . ALA A 1 114 ? -9.370 -8.030 13.894 1.00 62.72 114 ALA A N 1
ATOM 857 C CA . ALA A 1 114 ? -10.282 -7.191 14.667 1.00 62.72 114 ALA A CA 1
ATOM 858 C C . ALA A 1 114 ? -10.109 -5.680 14.408 1.00 62.72 114 ALA A C 1
ATOM 860 O O . ALA A 1 114 ? -10.938 -4.887 14.855 1.00 62.72 114 ALA A O 1
ATOM 861 N N . LEU A 1 115 ? -9.048 -5.268 13.701 1.00 72.31 115 LEU A N 1
ATOM 862 C CA . LEU A 1 115 ? -8.730 -3.862 13.443 1.00 72.31 115 LEU A CA 1
ATOM 863 C C . LEU A 1 115 ? -9.830 -3.138 12.652 1.00 72.31 115 LEU A C 1
ATOM 865 O O . LEU A 1 115 ? -10.197 -2.021 13.013 1.00 72.31 115 LEU A O 1
ATOM 869 N N . GLY A 1 116 ? -10.379 -3.776 11.613 1.00 73.44 116 GLY A N 1
ATOM 870 C CA . GLY A 1 116 ? -11.492 -3.223 10.829 1.00 73.44 116 GLY A CA 1
ATOM 871 C C . GLY A 1 116 ? -12.721 -2.982 11.698 1.00 73.44 116 GLY A C 1
ATOM 872 O O . GLY A 1 116 ? -13.239 -1.871 11.770 1.00 73.44 116 GLY A O 1
ATOM 873 N N . SER A 1 117 ? -13.115 -3.994 12.470 1.00 71.56 117 SER A N 1
ATOM 874 C CA . SER A 1 117 ? -14.245 -3.917 13.398 1.00 71.56 117 SER A CA 1
ATOM 875 C C . SER A 1 117 ? -14.083 -2.828 14.461 1.00 71.56 117 SER A C 1
ATOM 877 O O . SER A 1 117 ? -15.051 -2.130 14.767 1.00 71.56 117 SER A O 1
ATOM 879 N N . LEU A 1 118 ? -12.866 -2.642 14.982 1.00 73.00 118 LEU A N 1
ATOM 880 C CA . LEU A 1 118 ? -12.547 -1.559 15.910 1.00 73.00 118 LEU A CA 1
ATOM 881 C C . LEU A 1 118 ? -12.764 -0.192 15.251 1.00 73.00 118 LEU A C 1
ATOM 883 O O . LEU A 1 118 ? -13.515 0.626 15.777 1.00 73.00 118 LEU A O 1
ATOM 887 N N . TRP A 1 119 ? -12.174 0.042 14.076 1.00 77.94 119 TRP A N 1
ATOM 888 C CA . TRP A 1 119 ? -12.334 1.311 13.362 1.00 77.94 119 TRP A CA 1
ATOM 889 C C . TRP A 1 119 ? -13.781 1.573 12.959 1.00 77.94 119 TRP A C 1
ATOM 891 O O . TRP A 1 119 ? -14.284 2.668 13.198 1.00 77.94 119 TRP A O 1
ATOM 901 N N . LYS A 1 120 ? -14.492 0.566 12.440 1.00 77.31 120 LYS A N 1
ATOM 902 C CA . LYS A 1 120 ? -15.926 0.645 12.128 1.00 77.31 120 LYS A CA 1
ATOM 903 C C . LYS A 1 120 ? -16.734 1.163 13.311 1.00 77.31 120 LYS A C 1
ATOM 905 O O . LYS A 1 120 ? -17.641 1.972 13.130 1.00 77.31 120 LYS A O 1
ATOM 910 N N . TRP A 1 121 ? -16.436 0.667 14.507 1.00 74.19 121 TRP A N 1
ATOM 911 C CA . TRP A 1 121 ? -17.163 1.037 15.708 1.00 74.19 121 TRP A CA 1
ATOM 912 C C . TRP A 1 121 ? -16.770 2.422 16.217 1.00 74.19 121 TRP A C 1
ATOM 914 O O . TRP A 1 121 ? -17.651 3.247 16.433 1.00 74.19 121 TRP A O 1
ATOM 924 N N . VAL A 1 122 ? -15.474 2.712 16.345 1.00 74.56 122 VAL A N 1
ATOM 925 C CA . VAL A 1 122 ? -14.978 4.003 16.854 1.00 74.56 122 VAL A CA 1
ATOM 926 C C . VAL A 1 122 ? -15.402 5.160 15.937 1.00 74.56 122 VAL A C 1
ATOM 928 O O . VAL A 1 122 ? -15.750 6.243 16.400 1.00 74.56 122 VAL A O 1
ATOM 931 N N . ILE A 1 123 ? -15.483 4.912 14.628 1.00 78.12 123 ILE A N 1
ATOM 932 C CA . ILE A 1 123 ? -16.058 5.854 13.661 1.00 78.12 123 ILE A CA 1
ATOM 933 C C . ILE A 1 123 ? -17.538 6.130 13.969 1.00 78.12 123 ILE A C 1
ATOM 935 O O . ILE A 1 123 ? -17.964 7.284 13.947 1.00 78.12 123 ILE A O 1
ATOM 939 N N . ARG A 1 124 ? -18.320 5.092 14.288 1.00 75.81 124 ARG A N 1
ATOM 940 C CA . ARG A 1 124 ? -19.764 5.187 14.564 1.00 75.81 124 ARG A CA 1
ATOM 941 C C . ARG A 1 124 ? -20.103 5.649 15.980 1.00 75.81 124 ARG A C 1
ATOM 943 O O . ARG A 1 124 ? -21.234 6.068 16.211 1.00 75.81 124 ARG A O 1
ATOM 950 N N . SER A 1 125 ? -19.178 5.541 16.929 1.00 70.75 125 SER A N 1
ATOM 951 C CA . SER A 1 125 ? -19.446 5.895 18.319 1.00 70.75 125 SER A CA 1
ATOM 952 C C . SER A 1 125 ? -19.627 7.412 18.462 1.00 70.75 125 SER A C 1
ATOM 954 O O . SER A 1 125 ? -19.000 8.209 17.758 1.00 70.75 125 SER A O 1
ATOM 956 N N . ALA A 1 126 ? -20.493 7.828 19.387 1.00 63.69 126 ALA A N 1
ATOM 957 C CA . ALA A 1 126 ? -20.622 9.237 19.766 1.00 63.69 126 ALA A CA 1
ATOM 958 C C . ALA A 1 126 ? -19.466 9.707 20.674 1.00 63.69 126 ALA A C 1
ATOM 960 O O . ALA A 1 126 ? -19.324 10.902 20.924 1.00 63.69 126 ALA A O 1
ATOM 961 N N . ASP A 1 127 ? -18.646 8.777 21.174 1.00 69.12 127 ASP A N 1
ATOM 962 C CA . ASP A 1 127 ? -17.538 9.078 22.071 1.00 69.12 127 ASP A CA 1
ATOM 963 C C . ASP A 1 127 ? -16.286 9.486 21.287 1.00 69.12 127 ASP A C 1
ATOM 965 O O . ASP A 1 127 ? -15.481 8.661 20.845 1.00 69.12 127 ASP A O 1
ATOM 969 N N . LYS A 1 128 ? -16.123 10.802 21.153 1.00 77.19 128 LYS A N 1
ATOM 970 C CA . LYS A 1 128 ? -14.969 11.426 20.510 1.00 77.19 128 LYS A CA 1
ATOM 971 C C . LYS A 1 128 ? -13.648 11.119 21.229 1.00 77.19 128 LYS A C 1
ATOM 973 O O . LYS A 1 128 ? -12.630 10.964 20.569 1.00 77.19 128 LYS A O 1
ATOM 978 N N . SER A 1 129 ? -13.653 10.962 22.554 1.00 74.12 129 SER A N 1
ATOM 979 C CA . SER A 1 129 ? -12.413 10.774 23.323 1.00 74.12 129 SER A CA 1
ATOM 980 C C . SER A 1 129 ? -11.716 9.448 23.001 1.00 74.12 129 SER A C 1
ATOM 982 O O . SER A 1 129 ? -10.495 9.401 22.826 1.00 74.12 129 SER A O 1
ATOM 984 N N . THR A 1 130 ? -12.504 8.382 22.830 1.00 69.31 130 THR A N 1
ATOM 985 C CA . THR A 1 130 ? -12.014 7.069 22.395 1.00 69.31 130 THR A CA 1
ATOM 986 C C . THR A 1 130 ? -11.507 7.108 20.951 1.00 69.31 130 THR A C 1
ATOM 988 O O . THR A 1 130 ? -10.495 6.474 20.643 1.00 69.31 130 THR A O 1
ATOM 991 N N . PHE A 1 131 ? -12.166 7.874 20.072 1.00 81.06 131 PHE A N 1
ATOM 992 C CA . PHE A 1 131 ? -11.701 8.095 18.700 1.00 81.06 131 PHE A CA 1
ATOM 993 C C . PHE A 1 131 ? -10.349 8.807 18.664 1.00 81.06 131 PHE A C 1
ATOM 995 O O . PHE A 1 131 ? -9.410 8.286 18.060 1.00 81.06 131 PHE A O 1
ATOM 1002 N N . ASP A 1 132 ? -10.228 9.932 19.364 1.00 80.06 132 ASP A N 1
ATOM 1003 C CA . ASP A 1 132 ? -9.015 10.750 19.368 1.00 80.06 132 ASP A CA 1
ATOM 1004 C C . ASP A 1 132 ? -7.824 9.977 19.954 1.00 80.06 132 ASP A C 1
ATOM 1006 O O . ASP A 1 132 ? -6.751 9.943 19.355 1.00 80.06 132 ASP A O 1
ATOM 1010 N N . THR A 1 133 ? -8.030 9.258 21.063 1.00 75.88 133 THR A N 1
ATOM 1011 C CA . THR A 1 133 ? -6.974 8.459 21.711 1.00 75.88 133 THR A CA 1
ATOM 1012 C C . THR A 1 133 ? -6.467 7.344 20.798 1.00 75.88 133 THR A C 1
ATOM 1014 O O . THR A 1 133 ? -5.265 7.071 20.725 1.00 75.88 133 THR A O 1
ATOM 1017 N N . LEU A 1 134 ? -7.377 6.669 20.089 1.00 76.88 134 LEU A N 1
ATOM 1018 C CA . LEU A 1 134 ? -6.995 5.616 19.159 1.00 76.88 134 LEU A CA 1
ATOM 1019 C C . LEU A 1 134 ? -6.241 6.204 17.962 1.00 76.88 134 LEU A C 1
ATOM 1021 O O . LEU A 1 134 ? -5.182 5.693 17.593 1.00 76.88 134 LEU A O 1
ATOM 1025 N N . ALA A 1 135 ? -6.757 7.291 17.388 1.00 83.00 135 ALA A N 1
ATOM 1026 C CA . ALA A 1 135 ? -6.135 7.976 16.267 1.00 83.00 135 ALA A CA 1
ATOM 1027 C C . ALA A 1 135 ? -4.724 8.476 16.601 1.00 83.00 135 ALA A C 1
ATOM 1029 O O . ALA A 1 135 ? -3.806 8.243 15.814 1.00 83.00 135 ALA A O 1
ATOM 1030 N N . GLU A 1 136 ? -4.526 9.073 17.777 1.00 82.81 136 GLU A N 1
ATOM 1031 C CA . GLU A 1 136 ? -3.219 9.541 18.243 1.00 82.81 136 GLU A CA 1
ATOM 1032 C C . GLU A 1 136 ? -2.203 8.391 18.321 1.00 82.81 136 GLU A C 1
ATOM 1034 O O . GLU A 1 136 ? -1.093 8.502 17.792 1.00 82.81 136 GLU A O 1
ATOM 1039 N N . LYS A 1 137 ? -2.591 7.236 18.884 1.00 77.31 137 LYS A N 1
ATOM 1040 C CA . LYS A 1 137 ? -1.711 6.053 18.940 1.00 77.31 137 LYS A CA 1
ATOM 1041 C C . LYS A 1 137 ? -1.300 5.570 17.548 1.00 77.31 137 LYS A C 1
ATOM 1043 O O . LYS A 1 137 ? -0.161 5.146 17.365 1.00 77.31 137 LYS A O 1
ATOM 1048 N N . PHE A 1 138 ? -2.202 5.623 16.566 1.00 79.81 138 PHE A N 1
ATOM 1049 C CA . PHE A 1 138 ? -1.880 5.233 15.192 1.00 79.81 138 PHE A CA 1
ATOM 1050 C C . PHE A 1 138 ? -1.042 6.287 14.462 1.00 79.81 138 PHE A C 1
ATOM 1052 O O . PHE A 1 138 ? -0.149 5.913 13.708 1.00 79.81 138 PHE A O 1
ATOM 1059 N N . GLN A 1 139 ? -1.247 7.583 14.706 1.00 82.50 139 GLN A N 1
ATOM 1060 C CA . GLN A 1 139 ? -0.400 8.641 14.138 1.00 82.50 139 GLN A CA 1
ATOM 1061 C C . GLN A 1 139 ? 1.064 8.541 14.594 1.00 82.50 139 GLN A C 1
ATOM 1063 O O . GLN A 1 139 ? 1.960 8.937 13.851 1.00 82.50 139 GLN A O 1
ATOM 1068 N N . GLN A 1 140 ? 1.313 7.988 15.784 1.00 80.50 140 GLN A N 1
ATOM 1069 C CA . GLN A 1 140 ? 2.658 7.778 16.331 1.00 80.50 140 GLN A CA 1
ATOM 1070 C C . GLN A 1 140 ? 3.364 6.515 15.800 1.00 80.50 140 GLN A C 1
ATOM 1072 O O . GLN A 1 140 ? 4.520 6.271 16.146 1.00 80.50 140 GLN A O 1
ATOM 1077 N N . LEU A 1 141 ? 2.702 5.694 14.980 1.00 79.88 141 LEU A N 1
ATOM 1078 C CA . LEU A 1 141 ? 3.312 4.493 14.413 1.00 79.88 141 LEU A CA 1
ATOM 1079 C C . LEU A 1 141 ? 4.288 4.790 13.279 1.00 79.88 141 LEU A C 1
ATOM 1081 O O . LEU A 1 141 ? 4.135 5.742 12.513 1.00 79.88 141 LEU A O 1
ATOM 1085 N N . GLU A 1 142 ? 5.216 3.854 13.082 1.00 82.81 142 GLU A N 1
ATOM 1086 C CA . GLU A 1 142 ? 6.052 3.828 11.890 1.00 82.81 142 GLU A CA 1
ATOM 1087 C C . GLU A 1 142 ? 5.185 3.780 10.617 1.00 82.81 142 GLU A C 1
ATOM 1089 O O . GLU A 1 142 ? 4.331 2.892 10.476 1.00 82.81 142 GLU A O 1
ATOM 1094 N N . PRO A 1 143 ? 5.416 4.666 9.627 1.00 86.50 143 PRO A N 1
ATOM 1095 C CA . PRO A 1 143 ? 4.584 4.737 8.427 1.00 86.50 143 PRO A CA 1
ATOM 1096 C C . PRO A 1 143 ? 4.522 3.433 7.622 1.00 86.50 143 PRO A C 1
ATOM 1098 O O . PRO A 1 143 ? 3.604 3.245 6.826 1.00 86.50 143 PRO A O 1
ATOM 1101 N N . SER A 1 144 ? 5.487 2.524 7.785 1.00 83.50 144 SER A N 1
ATOM 1102 C CA . SER A 1 144 ? 5.493 1.188 7.171 1.00 83.50 144 SER A CA 1
ATOM 1103 C C . SER A 1 144 ? 4.411 0.262 7.743 1.00 83.50 144 SER A C 1
ATOM 1105 O O . SER A 1 144 ? 3.872 -0.567 7.008 1.00 83.50 144 SER A O 1
ATOM 1107 N N . GLN A 1 145 ? 4.046 0.441 9.016 1.00 80.69 145 GLN A N 1
ATOM 1108 C CA . GLN A 1 145 ? 3.067 -0.368 9.748 1.00 80.69 145 GLN A CA 1
ATOM 1109 C C . GLN A 1 145 ? 1.623 0.119 9.547 1.00 80.69 145 GLN A C 1
ATOM 1111 O O . GLN A 1 145 ? 0.679 -0.640 9.752 1.00 80.69 145 GLN A O 1
ATOM 1116 N N . LEU A 1 146 ? 1.440 1.352 9.064 1.00 86.88 146 LEU A N 1
ATOM 1117 C CA . LEU A 1 146 ? 0.124 1.951 8.814 1.00 86.88 146 LEU A CA 1
ATOM 1118 C C . LEU A 1 146 ? -0.669 1.310 7.669 1.00 86.88 146 LEU A C 1
ATOM 1120 O O . LEU A 1 146 ? -1.828 1.657 7.476 1.00 86.88 146 LEU A O 1
ATOM 1124 N N . ARG A 1 147 ? -0.088 0.385 6.895 1.00 86.81 147 ARG A N 1
ATOM 1125 C CA . ARG A 1 147 ? -0.776 -0.231 5.750 1.00 86.81 147 ARG A CA 1
ATOM 1126 C C . ARG A 1 147 ? -2.129 -0.837 6.140 1.00 86.81 147 ARG A C 1
ATOM 1128 O O . ARG A 1 147 ? -3.141 -0.458 5.564 1.00 86.81 147 ARG A O 1
ATOM 1135 N N . LEU A 1 148 ? -2.125 -1.741 7.118 1.00 80.69 148 LEU A N 1
ATOM 1136 C CA . LEU A 1 148 ? -3.328 -2.467 7.539 1.00 80.69 148 LEU A CA 1
ATOM 1137 C C . LEU A 1 148 ? -4.352 -1.532 8.199 1.00 80.69 148 LEU A C 1
ATOM 1139 O O . LEU A 1 148 ? -5.553 -1.737 8.082 1.00 80.69 148 LEU A O 1
ATOM 1143 N N . VAL A 1 149 ? -3.872 -0.457 8.829 1.00 82.75 149 VAL A N 1
ATOM 1144 C CA . VAL A 1 149 ? -4.701 0.595 9.430 1.00 82.75 149 VAL A CA 1
ATOM 1145 C C . VAL A 1 149 ? -5.431 1.392 8.352 1.00 82.75 149 VAL A C 1
ATOM 1147 O O . VAL A 1 149 ? -6.641 1.569 8.434 1.00 82.75 149 VAL A O 1
ATOM 1150 N N . VAL A 1 150 ? -4.718 1.833 7.312 1.00 87.38 150 VAL A N 1
ATOM 1151 C CA . VAL A 1 150 ? -5.308 2.573 6.187 1.00 87.38 150 VAL A CA 1
ATOM 1152 C C . VAL A 1 150 ? -6.290 1.695 5.406 1.00 87.38 150 VAL A C 1
ATOM 1154 O O . VAL A 1 150 ? -7.356 2.179 5.035 1.00 87.38 150 VAL A O 1
ATOM 1157 N N . GLU A 1 151 ? -5.972 0.413 5.199 1.00 85.56 151 GLU A N 1
ATOM 1158 C CA . GLU A 1 151 ? -6.886 -0.555 4.572 1.00 85.56 151 GLU A CA 1
ATOM 1159 C C . GLU A 1 151 ? -8.177 -0.699 5.406 1.00 85.56 151 GLU A C 1
ATOM 1161 O O . GLU A 1 151 ? -9.266 -0.461 4.885 1.00 85.56 151 GLU A O 1
ATOM 1166 N N . ALA A 1 152 ? -8.066 -0.936 6.717 1.00 80.94 152 ALA A N 1
ATOM 1167 C CA . ALA A 1 152 ? -9.209 -1.041 7.631 1.00 80.94 152 ALA A CA 1
ATOM 1168 C C . ALA A 1 152 ? -10.085 0.227 7.678 1.00 80.94 152 ALA A C 1
ATOM 1170 O O . ALA A 1 152 ? -11.312 0.146 7.673 1.00 80.94 152 ALA A O 1
ATOM 1171 N N . ILE A 1 153 ? -9.472 1.414 7.704 1.00 84.00 153 ILE A N 1
ATOM 1172 C CA . ILE A 1 153 ? -10.199 2.691 7.671 1.00 84.00 153 ILE A CA 1
ATOM 1173 C C . ILE A 1 153 ? -10.945 2.852 6.339 1.00 84.00 153 ILE A C 1
ATOM 1175 O O . ILE A 1 153 ? -12.095 3.299 6.321 1.00 84.00 153 ILE A O 1
ATOM 1179 N N . SER A 1 154 ? -10.311 2.480 5.221 1.00 84.31 154 SER A N 1
ATOM 1180 C CA . SER A 1 154 ? -10.871 2.677 3.878 1.00 84.31 154 SER A CA 1
ATOM 1181 C C . SER A 1 154 ? -12.182 1.920 3.651 1.00 84.31 154 SER A C 1
ATOM 1183 O O . SER A 1 154 ? -13.063 2.418 2.952 1.00 84.31 154 SER A O 1
ATOM 1185 N N . GLU A 1 155 ? -12.364 0.776 4.314 1.00 82.69 155 GLU A N 1
ATOM 1186 C CA . GLU A 1 155 ? -13.597 -0.019 4.263 1.00 82.69 155 GLU A CA 1
ATOM 1187 C C . GLU A 1 155 ? -14.781 0.644 4.988 1.00 82.69 155 GLU A C 1
ATOM 1189 O O . GLU A 1 155 ? -15.933 0.235 4.815 1.00 82.69 155 GLU A O 1
ATOM 1194 N N . HIS A 1 156 ? -14.528 1.652 5.826 1.00 78.06 156 HIS A N 1
ATOM 1195 C CA . HIS A 1 156 ? -15.532 2.227 6.728 1.00 78.06 156 HIS A CA 1
ATOM 1196 C C . HIS A 1 156 ? -15.719 3.741 6.572 1.00 78.06 156 HIS A C 1
ATOM 1198 O O . HIS A 1 156 ? -16.734 4.274 7.018 1.00 78.06 156 HIS A O 1
ATOM 1204 N N . VAL A 1 157 ? -14.800 4.424 5.884 1.00 79.19 157 VAL A N 1
ATOM 1205 C CA . VAL A 1 157 ? -14.841 5.880 5.670 1.00 79.19 157 VAL A CA 1
ATOM 1206 C C . VAL A 1 157 ? -15.965 6.331 4.727 1.00 79.19 157 VAL A C 1
ATOM 1208 O O . VAL A 1 157 ? -16.406 7.471 4.804 1.00 79.19 157 VAL A O 1
ATOM 1211 N N . GLY A 1 158 ? -16.486 5.445 3.867 1.00 76.44 158 GLY A N 1
ATOM 1212 C CA . GLY A 1 158 ? -17.505 5.791 2.863 1.00 76.44 158 GLY A CA 1
ATOM 1213 C C . GLY A 1 158 ? -18.857 6.256 3.424 1.00 76.44 158 GLY A C 1
ATOM 1214 O O . GLY A 1 158 ? -19.678 6.766 2.670 1.00 76.44 158 GLY A O 1
ATOM 1215 N N . GLY A 1 159 ? -19.097 6.074 4.727 1.00 73.56 159 GLY A N 1
ATOM 1216 C CA . GLY A 1 159 ? -20.294 6.561 5.419 1.00 73.56 159 GLY A CA 1
ATOM 1217 C C . GLY A 1 159 ? -20.091 7.844 6.231 1.00 73.56 159 GLY A C 1
ATOM 1218 O O . GLY A 1 159 ? -21.024 8.252 6.916 1.00 73.56 159 GLY A O 1
ATOM 1219 N N . ILE A 1 160 ? -18.894 8.438 6.210 1.00 80.31 160 ILE A N 1
ATOM 1220 C CA . ILE A 1 160 ? -18.559 9.652 6.964 1.00 80.31 160 ILE A CA 1
ATOM 1221 C C . ILE A 1 160 ? -18.660 10.856 6.025 1.00 80.31 160 ILE A C 1
ATOM 1223 O O . ILE A 1 160 ? -18.177 10.797 4.893 1.00 80.31 160 ILE A O 1
ATOM 1227 N N . ASP A 1 161 ? -19.267 11.949 6.489 1.00 80.12 161 ASP A N 1
ATOM 1228 C CA . ASP A 1 161 ? -19.248 13.208 5.744 1.00 80.12 161 ASP A CA 1
ATOM 1229 C C . ASP A 1 161 ? -17.816 13.762 5.689 1.00 80.12 161 ASP A C 1
ATOM 1231 O O . ASP A 1 161 ? -17.096 13.776 6.684 1.00 80.12 161 ASP A O 1
ATOM 1235 N N . SER A 1 162 ? -17.409 14.260 4.526 1.00 79.50 162 SER A N 1
ATOM 1236 C CA . SER A 1 162 ? -16.144 14.972 4.347 1.00 79.50 162 SER A CA 1
ATOM 1237 C C . SER A 1 162 ? -15.966 16.192 5.259 1.00 79.50 162 SER A C 1
ATOM 1239 O O . SER A 1 162 ? -14.829 16.594 5.488 1.00 79.50 162 SER A O 1
ATOM 1241 N N . SER A 1 163 ? -17.055 16.782 5.769 1.00 80.81 163 SER A N 1
ATOM 1242 C CA . SER A 1 163 ? -17.001 17.886 6.734 1.00 80.81 163 SER A CA 1
ATOM 1243 C C . SER A 1 163 ? -16.922 17.435 8.198 1.00 80.81 163 SER A C 1
ATOM 1245 O O . SER A 1 163 ? -16.908 18.284 9.085 1.00 80.81 163 SER A O 1
ATOM 1247 N N . ASP A 1 164 ? -16.947 16.128 8.476 1.00 84.75 164 ASP A N 1
ATOM 1248 C CA . ASP A 1 164 ? -16.823 15.588 9.832 1.00 84.75 164 ASP A CA 1
ATOM 1249 C C . ASP A 1 164 ? -15.361 15.670 10.303 1.00 84.75 164 ASP A C 1
ATOM 1251 O O . ASP A 1 164 ? -14.442 15.256 9.595 1.00 84.75 164 ASP A O 1
ATOM 1255 N N . GLU A 1 165 ? -15.128 16.149 11.526 1.00 86.06 165 GLU A N 1
ATOM 1256 C CA . GLU A 1 165 ? -13.789 16.216 12.133 1.00 86.06 165 GLU A CA 1
ATOM 1257 C C . GLU A 1 165 ? -13.095 14.841 12.156 1.00 86.06 165 GLU A C 1
ATOM 1259 O O . GLU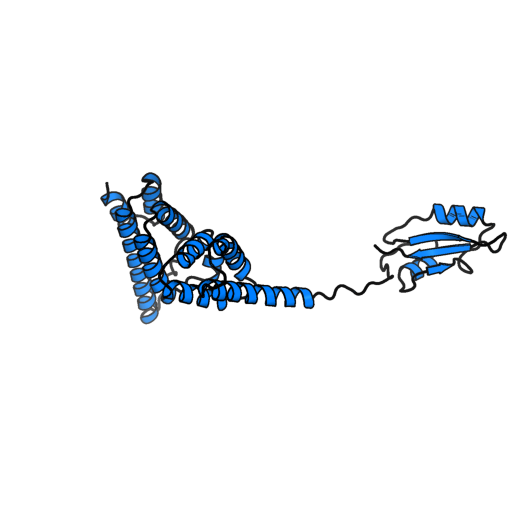 A 1 165 ? -11.877 14.739 11.991 1.00 86.06 165 GLU A O 1
ATOM 1264 N N . LYS A 1 166 ? -13.861 13.750 12.289 1.00 86.62 166 LYS A N 1
ATOM 1265 C CA . LYS A 1 166 ? -13.324 12.387 12.199 1.00 86.62 166 LYS A CA 1
ATOM 1266 C C . LYS A 1 166 ? -12.718 12.115 10.827 1.00 86.62 166 LYS A C 1
ATOM 1268 O O . LYS A 1 166 ? -11.694 11.439 10.739 1.00 86.62 166 LYS A O 1
ATOM 1273 N N . PHE A 1 167 ? -13.312 12.638 9.754 1.00 86.88 167 PHE A N 1
ATOM 1274 C CA . PHE A 1 167 ? -12.784 12.479 8.401 1.00 86.88 167 PHE A CA 1
ATOM 1275 C C . PHE A 1 167 ? -11.419 13.165 8.250 1.00 86.88 167 PHE A C 1
ATOM 1277 O O . PHE A 1 167 ? -10.502 12.583 7.660 1.00 86.88 167 PHE A O 1
ATOM 1284 N N . GLU A 1 168 ? -11.241 14.350 8.841 1.00 88.81 168 GLU A N 1
ATOM 1285 C CA . GLU A 1 168 ? -9.951 15.058 8.866 1.00 88.81 168 GLU A CA 1
ATOM 1286 C C . GLU A 1 168 ? -8.867 14.249 9.596 1.00 88.81 168 GLU A C 1
ATOM 1288 O O . GLU A 1 168 ? -7.743 14.083 9.111 1.00 88.81 168 GLU A O 1
ATOM 1293 N N . VAL A 1 169 ? -9.209 13.656 10.741 1.00 89.69 169 VAL A N 1
ATOM 1294 C CA . VAL A 1 169 ? -8.270 12.819 11.495 1.00 89.69 169 VAL A CA 1
ATOM 1295 C C . VAL A 1 169 ? -7.896 11.558 10.709 1.00 89.69 169 VAL A C 1
ATOM 1297 O O . VAL A 1 169 ? -6.712 11.238 10.588 1.00 89.69 169 VAL A O 1
ATOM 1300 N N . LEU A 1 170 ? -8.860 10.862 10.104 1.00 89.44 170 LEU A N 1
ATOM 1301 C CA . LEU A 1 170 ? -8.585 9.674 9.284 1.00 89.44 170 LEU A CA 1
ATOM 1302 C C . LEU A 1 170 ? -7.724 10.008 8.055 1.00 89.44 170 LEU A C 1
ATOM 1304 O O . LEU A 1 170 ? -6.800 9.260 7.719 1.00 89.44 170 LEU A O 1
ATOM 1308 N N . THR A 1 171 ? -7.973 11.150 7.408 1.00 88.19 171 THR A N 1
ATOM 1309 C CA . THR A 1 171 ? -7.148 11.614 6.283 1.00 88.19 171 THR A CA 1
ATOM 1310 C C . THR A 1 171 ? -5.731 11.968 6.722 1.00 88.19 171 THR A C 1
ATOM 1312 O O . THR A 1 171 ? -4.789 11.650 5.993 1.00 88.19 171 THR A O 1
ATOM 1315 N N . SER A 1 172 ? -5.534 12.521 7.923 1.00 90.81 172 SER A N 1
ATOM 1316 C CA . SER A 1 172 ? -4.188 12.756 8.467 1.00 90.81 172 SER A CA 1
ATOM 1317 C C . SER A 1 172 ? -3.378 11.458 8.635 1.00 90.81 172 SER A C 1
ATOM 1319 O O . SER A 1 172 ? -2.209 11.412 8.245 1.00 90.81 172 SER A O 1
ATOM 1321 N N . ILE A 1 173 ? -4.000 10.368 9.111 1.00 89.25 173 ILE A N 1
ATOM 1322 C CA . ILE A 1 173 ? -3.350 9.052 9.250 1.00 89.25 173 ILE A CA 1
ATOM 1323 C C . ILE A 1 173 ? -2.928 8.529 7.869 1.00 89.25 173 ILE A C 1
ATOM 1325 O O . ILE A 1 173 ? -1.791 8.091 7.668 1.00 89.25 173 ILE A O 1
ATOM 1329 N N . ALA A 1 174 ? -3.823 8.621 6.881 1.00 90.12 174 ALA A N 1
ATOM 1330 C CA . ALA A 1 174 ? -3.521 8.224 5.508 1.00 90.12 174 ALA A CA 1
ATOM 1331 C C . ALA A 1 174 ? -2.403 9.084 4.883 1.00 90.12 174 ALA A C 1
ATOM 1333 O O . ALA A 1 174 ? -1.544 8.564 4.162 1.00 90.12 174 ALA A O 1
ATOM 1334 N N . ALA A 1 175 ? -2.360 10.383 5.195 1.00 91.06 175 ALA A N 1
ATOM 1335 C CA . ALA A 1 175 ? -1.353 11.312 4.690 1.00 91.06 175 ALA A CA 1
ATOM 1336 C C . ALA A 1 175 ? 0.069 10.962 5.162 1.00 91.06 175 ALA A C 1
ATOM 1338 O O . ALA A 1 175 ? 1.011 11.049 4.363 1.00 91.06 175 ALA A O 1
ATOM 1339 N N . VAL A 1 176 ? 0.233 10.500 6.410 1.00 90.56 176 VAL A N 1
ATOM 1340 C CA . VAL A 1 176 ? 1.521 10.002 6.933 1.00 90.56 176 VAL A CA 1
ATOM 1341 C C . VAL A 1 176 ? 2.039 8.857 6.057 1.00 90.56 176 VAL A C 1
ATOM 1343 O O . VAL A 1 176 ? 3.171 8.895 5.559 1.00 90.56 176 VAL A O 1
ATOM 1346 N N . ARG A 1 177 ? 1.181 7.869 5.771 1.00 91.56 177 ARG A N 1
ATOM 1347 C CA . ARG A 1 177 ? 1.516 6.722 4.914 1.00 91.56 177 ARG A CA 1
ATOM 1348 C C . ARG A 1 177 ? 1.836 7.141 3.477 1.00 91.56 177 ARG A C 1
ATOM 1350 O O . ARG A 1 177 ? 2.820 6.669 2.905 1.00 91.56 177 ARG A O 1
ATOM 1357 N N . MET A 1 178 ? 1.026 8.019 2.887 1.00 90.31 178 MET A N 1
ATOM 1358 C CA . MET A 1 178 ? 1.218 8.500 1.514 1.00 90.31 178 MET A CA 1
ATOM 1359 C C . MET A 1 178 ? 2.533 9.263 1.344 1.00 90.31 178 MET A C 1
ATOM 1361 O O . MET A 1 178 ? 3.223 9.083 0.341 1.00 90.31 178 MET A O 1
ATOM 1365 N N . THR A 1 179 ? 2.892 10.101 2.315 1.00 90.38 179 THR A N 1
ATOM 1366 C CA . THR A 1 179 ? 4.138 10.879 2.282 1.00 90.38 179 THR A CA 1
ATOM 1367 C C . THR A 1 179 ? 5.355 9.962 2.330 1.00 90.38 179 THR A C 1
ATOM 1369 O O . THR A 1 179 ? 6.274 10.114 1.525 1.00 90.38 179 THR A O 1
ATOM 1372 N N . TRP A 1 180 ? 5.326 8.943 3.191 1.00 91.75 180 TRP A N 1
ATOM 1373 C CA . TRP A 1 180 ? 6.367 7.919 3.222 1.00 91.75 180 TRP A CA 1
ATOM 1374 C C . TRP A 1 180 ? 6.443 7.129 1.910 1.00 91.75 180 TRP A C 1
ATOM 1376 O O . TRP A 1 180 ? 7.527 6.922 1.379 1.00 91.75 180 TRP A O 1
ATOM 1386 N N . LEU A 1 181 ? 5.308 6.731 1.323 1.00 89.12 181 LEU A N 1
ATOM 1387 C CA . LEU A 1 181 ? 5.305 6.020 0.036 1.00 89.12 181 LEU A CA 1
ATOM 1388 C C . LEU A 1 181 ? 5.935 6.859 -1.080 1.00 89.12 181 LEU A C 1
ATOM 1390 O O . LEU A 1 181 ? 6.721 6.339 -1.871 1.00 89.12 181 LEU A O 1
ATOM 1394 N N . LYS A 1 182 ? 5.647 8.164 -1.117 1.00 86.25 182 LYS A N 1
ATOM 1395 C CA . LYS A 1 182 ? 6.282 9.086 -2.066 1.00 86.25 182 LYS A CA 1
ATOM 1396 C C . LYS A 1 182 ? 7.797 9.134 -1.879 1.00 86.25 182 LYS A C 1
ATOM 1398 O O . LYS A 1 182 ? 8.503 9.105 -2.882 1.00 86.25 182 LYS A O 1
ATOM 1403 N N . SER A 1 183 ? 8.304 9.150 -0.643 1.00 85.50 183 SER A N 1
ATOM 1404 C CA . SER A 1 183 ? 9.754 9.148 -0.400 1.00 85.50 183 SER A CA 1
ATOM 1405 C C . SER A 1 183 ? 10.417 7.831 -0.817 1.00 85.50 183 SER A C 1
ATOM 1407 O O . SER A 1 183 ? 11.511 7.857 -1.380 1.00 85.50 183 SER A O 1
ATOM 1409 N N . GLN A 1 184 ? 9.734 6.692 -0.643 1.00 82.56 184 GLN A N 1
ATOM 1410 C CA . GLN A 1 184 ? 10.224 5.394 -1.128 1.00 82.56 184 GLN A CA 1
ATOM 1411 C C . GLN A 1 184 ? 10.344 5.354 -2.656 1.00 82.56 184 GLN A C 1
ATOM 1413 O O . GLN A 1 184 ? 11.301 4.795 -3.188 1.00 82.56 184 GLN A O 1
ATOM 1418 N N . VAL A 1 185 ? 9.395 5.971 -3.363 1.00 78.62 185 VAL A N 1
ATOM 1419 C CA . VAL A 1 185 ? 9.391 6.018 -4.832 1.00 78.62 185 VAL A CA 1
ATOM 1420 C C . VAL A 1 185 ? 10.374 7.064 -5.365 1.00 78.62 185 VAL A C 1
ATOM 1422 O O . VAL A 1 185 ? 11.050 6.815 -6.355 1.00 78.62 185 VAL A O 1
ATOM 1425 N N . GLN A 1 186 ? 10.513 8.217 -4.706 1.00 69.06 186 GLN A N 1
ATOM 1426 C CA . GLN A 1 186 ? 11.464 9.262 -5.110 1.00 69.06 186 GLN A CA 1
ATOM 1427 C C . GLN A 1 186 ? 12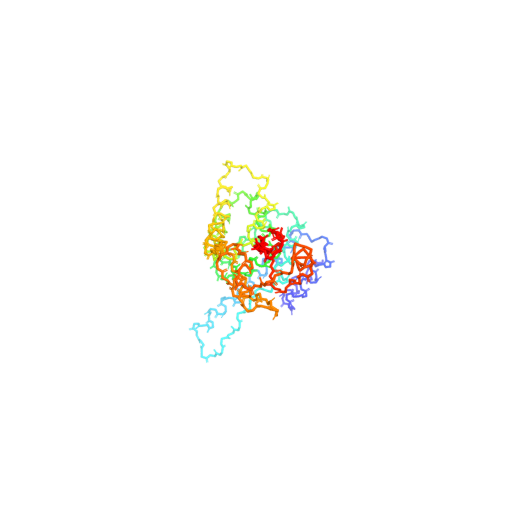.931 8.838 -4.935 1.00 69.06 186 GLN A C 1
ATOM 1429 O O . GLN A 1 186 ? 13.783 9.288 -5.698 1.00 69.06 186 GLN A O 1
ATOM 1434 N N . GLY A 1 187 ? 13.230 7.951 -3.977 1.00 58.19 187 GLY A N 1
ATOM 1435 C CA . GLY A 1 187 ? 14.552 7.331 -3.826 1.00 58.19 187 GLY A CA 1
ATOM 1436 C C . GLY A 1 187 ? 14.870 6.261 -4.880 1.00 58.19 187 GLY A C 1
ATOM 1437 O O . GLY A 1 187 ? 16.032 5.901 -5.059 1.00 58.19 187 GLY A O 1
ATOM 1438 N N . GLN A 1 188 ? 13.862 5.770 -5.609 1.00 58.16 188 GLN A N 1
ATOM 1439 C CA . GLN A 1 188 ? 14.044 4.926 -6.786 1.00 58.16 188 GLN A CA 1
ATOM 1440 C C . GLN A 1 188 ? 14.170 5.819 -8.017 1.00 58.16 188 GLN A C 1
ATOM 1442 O O . GLN A 1 188 ? 13.213 6.058 -8.752 1.00 58.16 188 GLN A O 1
ATOM 1447 N N . THR A 1 189 ? 15.382 6.308 -8.270 1.00 56.44 189 THR A N 1
ATOM 1448 C CA . THR A 1 189 ? 15.735 6.871 -9.572 1.00 56.44 189 THR A CA 1
ATOM 1449 C C . THR A 1 189 ? 15.409 5.819 -10.628 1.00 56.44 189 THR A C 1
ATOM 1451 O O . THR A 1 189 ? 16.082 4.790 -10.724 1.00 56.44 189 THR A O 1
ATOM 1454 N N . VAL A 1 190 ? 14.359 6.054 -11.422 1.00 60.88 190 VAL A N 1
ATOM 1455 C CA . VAL A 1 190 ? 14.152 5.344 -12.686 1.00 60.88 190 VAL A CA 1
ATOM 1456 C C . VAL A 1 190 ? 15.477 5.465 -13.423 1.00 60.88 190 VAL A C 1
ATOM 1458 O O . VAL A 1 190 ? 15.898 6.581 -13.734 1.00 60.88 190 VAL A O 1
ATOM 1461 N N . LYS A 1 191 ? 16.187 4.345 -13.604 1.00 63.47 191 LYS A N 1
ATOM 1462 C CA . LYS A 1 191 ? 17.484 4.335 -14.281 1.00 63.47 191 LYS A CA 1
ATOM 1463 C C . LYS A 1 191 ? 17.316 5.137 -15.578 1.00 63.47 191 LYS A C 1
ATOM 1465 O O . LYS A 1 191 ? 16.435 4.773 -16.363 1.00 63.47 191 LYS A O 1
ATOM 1470 N N . PRO A 1 192 ? 18.072 6.232 -15.789 1.00 68.56 192 PRO A N 1
ATOM 1471 C CA . PRO A 1 192 ? 17.931 7.013 -17.003 1.00 68.56 192 PRO A CA 1
ATOM 1472 C C . PRO A 1 192 ? 18.102 6.073 -18.189 1.00 68.56 192 PRO A C 1
ATOM 1474 O O . PRO A 1 192 ? 18.947 5.171 -18.167 1.00 68.56 192 PRO A O 1
ATOM 1477 N N . PHE A 1 193 ? 17.230 6.241 -19.179 1.00 74.50 193 PHE A N 1
ATOM 1478 C CA . PHE A 1 193 ? 17.228 5.404 -20.365 1.00 74.50 193 PHE A CA 1
ATOM 1479 C C . PHE A 1 193 ? 18.644 5.342 -20.957 1.00 74.50 193 PHE A C 1
ATOM 1481 O O . PHE A 1 193 ? 19.281 6.374 -21.163 1.00 74.50 193 PHE A O 1
ATOM 1488 N N . SER A 1 194 ? 19.132 4.126 -21.198 1.00 83.69 194 SER A N 1
ATOM 1489 C CA . SER A 1 194 ? 20.467 3.873 -21.730 1.00 83.69 194 SER A CA 1
ATOM 1490 C C . SER A 1 194 ? 20.375 2.947 -22.934 1.00 83.69 194 SER A C 1
ATOM 1492 O O . SER A 1 194 ? 19.641 1.960 -22.917 1.00 83.69 194 SER A O 1
ATOM 1494 N N . TRP A 1 195 ? 21.152 3.267 -23.968 1.00 89.31 195 TRP A N 1
ATOM 1495 C CA . TRP A 1 195 ? 21.363 2.412 -25.136 1.00 89.31 195 TRP A CA 1
ATOM 1496 C C . TRP A 1 195 ? 22.376 1.288 -24.877 1.00 89.31 195 TRP A C 1
ATOM 1498 O O . TRP A 1 195 ? 22.659 0.495 -25.775 1.00 89.31 195 TRP A O 1
ATOM 1508 N N . GLU A 1 196 ? 22.961 1.213 -23.685 1.00 91.38 196 GLU A N 1
ATOM 1509 C CA . GLU A 1 196 ? 23.910 0.159 -23.350 1.00 91.38 196 GLU A CA 1
ATOM 1510 C C . GLU A 1 196 ? 23.195 -1.175 -23.159 1.00 91.38 196 GLU A C 1
ATOM 1512 O O . GLU A 1 196 ? 22.242 -1.298 -22.387 1.00 91.38 196 GLU A O 1
ATOM 1517 N N . MET A 1 197 ? 23.715 -2.209 -23.817 1.00 92.69 197 MET A N 1
ATOM 1518 C CA . MET A 1 197 ? 23.337 -3.601 -23.585 1.00 92.69 197 MET A CA 1
ATOM 1519 C C . MET A 1 197 ? 24.571 -4.334 -23.042 1.00 92.69 197 MET A C 1
ATOM 1521 O O . MET A 1 197 ? 25.242 -5.020 -23.812 1.00 92.69 197 MET A O 1
ATOM 1525 N N . PRO A 1 198 ? 24.931 -4.191 -21.746 1.00 92.44 198 PRO A N 1
ATOM 1526 C CA . PRO A 1 198 ? 26.233 -4.626 -21.215 1.00 92.44 198 PRO A CA 1
ATOM 1527 C C . PRO A 1 198 ? 26.522 -6.115 -21.427 1.00 92.44 198 PRO A C 1
ATOM 1529 O O . PRO A 1 198 ? 27.664 -6.521 -21.633 1.00 92.44 198 PRO A O 1
ATOM 1532 N N . ASN A 1 199 ? 25.459 -6.919 -21.439 1.00 93.00 199 ASN A N 1
ATOM 1533 C CA . ASN A 1 199 ? 25.517 -8.367 -21.597 1.00 93.00 199 ASN A CA 1
ATOM 1534 C C . ASN A 1 199 ? 25.351 -8.825 -23.053 1.00 93.00 199 ASN A C 1
ATOM 1536 O O . ASN A 1 199 ? 25.281 -10.030 -23.289 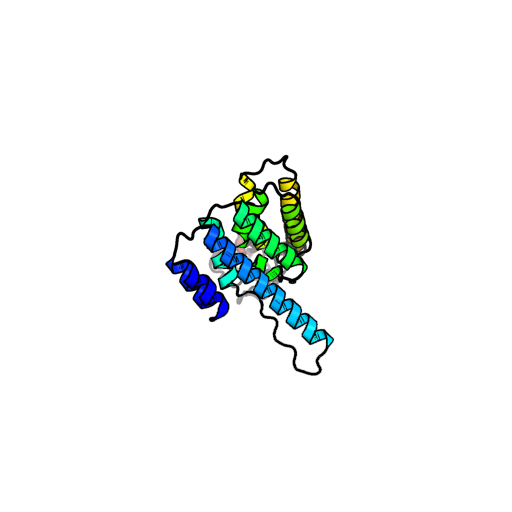1.00 93.00 199 ASN A O 1
ATOM 1540 N N . ALA A 1 200 ? 25.286 -7.902 -24.021 1.00 93.50 200 ALA A N 1
ATOM 1541 C CA . ALA A 1 200 ? 25.134 -8.230 -25.433 1.00 93.50 200 ALA A CA 1
ATOM 1542 C C . ALA A 1 200 ? 26.253 -9.162 -25.900 1.00 93.50 200 ALA A C 1
ATOM 1544 O O . ALA A 1 200 ? 27.438 -8.902 -25.650 1.00 93.50 200 ALA A O 1
ATOM 1545 N N . VAL A 1 201 ? 25.879 -10.223 -26.610 1.00 93.44 201 VAL A N 1
ATOM 1546 C CA . VAL A 1 201 ? 26.815 -11.166 -27.225 1.00 93.44 201 VAL A CA 1
ATOM 1547 C C . VAL A 1 201 ? 26.635 -11.110 -28.736 1.00 93.44 201 VAL A C 1
ATOM 1549 O O . VAL A 1 201 ? 25.526 -11.274 -29.238 1.00 93.44 201 VAL A O 1
ATOM 1552 N N . PHE A 1 202 ? 27.730 -10.870 -29.458 1.00 91.69 202 PHE A N 1
ATOM 1553 C CA . PHE A 1 202 ? 27.753 -10.881 -30.921 1.00 91.69 202 PHE A CA 1
ATOM 1554 C C . PHE A 1 202 ? 28.985 -11.668 -31.400 1.00 91.69 202 PHE A C 1
ATOM 1556 O O . PHE A 1 202 ? 30.051 -11.076 -31.597 1.00 91.69 202 PHE A O 1
ATOM 1563 N N . PRO A 1 203 ? 28.868 -13.003 -31.545 1.00 83.31 203 PRO A N 1
ATOM 1564 C CA . PRO A 1 203 ? 30.019 -13.894 -31.724 1.00 83.31 203 PRO A CA 1
ATOM 1565 C C . PRO A 1 203 ? 30.850 -13.591 -32.974 1.00 83.31 203 PRO A C 1
ATOM 1567 O O . PRO A 1 203 ? 32.074 -13.675 -32.947 1.00 83.31 203 PRO A O 1
ATOM 1570 N N . ASP A 1 204 ? 30.189 -13.180 -34.055 1.00 84.75 204 ASP A N 1
ATOM 1571 C CA . ASP A 1 204 ? 30.817 -13.025 -35.369 1.00 84.75 204 ASP A CA 1
ATOM 1572 C C . ASP A 1 204 ? 31.703 -11.775 -35.488 1.00 84.75 204 ASP A C 1
ATOM 1574 O O . ASP A 1 204 ? 32.474 -11.653 -36.444 1.00 84.75 204 ASP A O 1
ATOM 1578 N N . ASN A 1 205 ? 31.563 -10.790 -34.588 1.00 88.81 205 ASN A N 1
ATOM 1579 C CA . ASN A 1 205 ? 32.274 -9.519 -34.718 1.00 88.81 205 ASN A CA 1
ATOM 1580 C C . ASN A 1 205 ? 32.416 -8.746 -33.394 1.00 88.81 205 ASN A C 1
ATOM 1582 O O . ASN A 1 205 ? 31.469 -8.129 -32.901 1.00 88.81 205 ASN A O 1
ATOM 1586 N N . ALA A 1 206 ? 33.648 -8.679 -32.881 1.00 92.38 206 ALA A N 1
ATOM 1587 C CA . ALA A 1 206 ? 33.966 -7.993 -31.628 1.00 92.38 206 ALA A CA 1
ATOM 1588 C C . ALA A 1 206 ? 33.665 -6.480 -31.644 1.00 92.38 206 ALA A C 1
ATOM 1590 O O . ALA A 1 206 ? 33.303 -5.925 -30.608 1.00 92.38 206 ALA A O 1
ATOM 1591 N N . ARG A 1 207 ? 33.767 -5.803 -32.800 1.00 94.38 207 ARG A N 1
ATOM 1592 C CA . ARG A 1 207 ? 33.452 -4.365 -32.905 1.00 94.38 207 ARG A CA 1
ATOM 1593 C C . ARG A 1 207 ? 31.951 -4.108 -32.815 1.00 94.38 207 ARG A C 1
ATOM 1595 O O . ARG A 1 207 ? 31.543 -3.169 -32.143 1.00 94.38 207 ARG A O 1
ATOM 1602 N N . ILE A 1 208 ? 31.137 -4.967 -33.433 1.00 94.19 208 ILE A N 1
ATOM 1603 C CA . ILE A 1 208 ? 29.674 -4.899 -33.302 1.00 94.19 208 ILE A CA 1
ATOM 1604 C C . ILE A 1 208 ? 29.266 -5.195 -31.853 1.00 94.19 208 ILE A C 1
ATOM 1606 O O . ILE A 1 208 ? 28.439 -4.479 -31.297 1.00 94.19 208 ILE A O 1
ATOM 1610 N N . GLN A 1 209 ? 29.894 -6.178 -31.198 1.00 95.25 209 GLN A N 1
ATOM 1611 C CA . GLN A 1 209 ? 29.646 -6.444 -29.777 1.00 95.25 209 GLN A CA 1
ATOM 1612 C C . GLN A 1 209 ? 29.991 -5.237 -28.889 1.00 95.25 209 GLN A C 1
ATOM 1614 O O . GLN A 1 209 ? 29.208 -4.879 -28.011 1.00 95.25 209 GLN A O 1
ATOM 1619 N N . ALA A 1 210 ? 31.141 -4.598 -29.120 1.00 95.62 210 ALA A N 1
ATOM 1620 C CA . ALA A 1 210 ? 31.549 -3.407 -28.378 1.00 95.62 210 ALA A CA 1
ATOM 1621 C C . ALA A 1 210 ? 30.563 -2.245 -28.577 1.00 95.62 210 ALA A C 1
ATOM 1623 O O . ALA A 1 210 ? 30.168 -1.610 -27.603 1.00 95.62 210 ALA A O 1
ATOM 1624 N N . PHE A 1 211 ? 30.094 -2.021 -29.809 1.00 95.75 211 PHE A N 1
ATOM 1625 C CA . PHE A 1 211 ? 29.034 -1.051 -30.093 1.00 95.75 211 PHE A CA 1
ATOM 1626 C C . PHE A 1 211 ? 27.745 -1.364 -29.325 1.00 95.75 211 PHE A C 1
ATOM 1628 O O . PHE A 1 211 ? 27.184 -0.471 -28.689 1.00 95.75 211 PHE A O 1
ATOM 1635 N N . LEU A 1 212 ? 27.287 -2.624 -29.330 1.00 94.88 212 LEU A N 1
ATOM 1636 C CA . LEU A 1 212 ? 26.061 -3.022 -28.631 1.00 94.88 212 LEU A CA 1
ATOM 1637 C C . LEU A 1 212 ? 26.134 -2.730 -27.125 1.00 94.88 212 LEU A C 1
ATOM 1639 O O . LEU A 1 212 ? 25.155 -2.282 -26.531 1.00 94.88 212 LEU A O 1
ATOM 1643 N N . ARG A 1 213 ? 27.315 -2.906 -26.530 1.00 95.38 213 ARG A N 1
ATOM 1644 C CA . ARG A 1 213 ? 27.582 -2.610 -25.115 1.00 95.38 213 ARG A CA 1
ATOM 1645 C C . ARG A 1 213 ? 27.807 -1.123 -24.818 1.00 95.38 213 ARG A C 1
ATOM 1647 O O . ARG A 1 213 ? 27.758 -0.753 -23.655 1.00 95.38 213 ARG A O 1
ATOM 1654 N N . GLY A 1 214 ? 28.060 -0.297 -25.834 1.00 93.56 214 GLY A N 1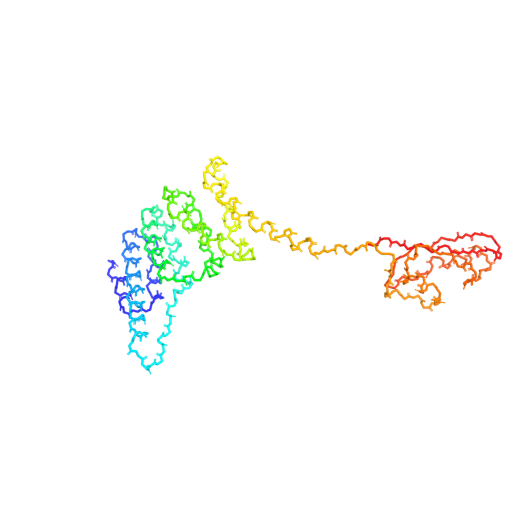
ATOM 1655 C CA . GLY A 1 214 ? 28.308 1.142 -25.692 1.00 93.56 214 GLY A CA 1
ATOM 1656 C C . GLY A 1 214 ? 27.039 2.001 -25.661 1.00 93.56 214 GLY A C 1
ATOM 1657 O O . GLY A 1 214 ? 25.924 1.495 -25.750 1.00 93.56 214 GLY A O 1
ATOM 1658 N N . HIS A 1 215 ? 27.209 3.318 -25.583 1.00 92.94 215 HIS A N 1
ATOM 1659 C CA . HIS A 1 215 ? 26.119 4.302 -25.486 1.00 92.94 215 HIS A CA 1
ATOM 1660 C C . HIS A 1 215 ? 25.535 4.727 -26.843 1.00 92.94 215 HIS A C 1
ATOM 1662 O O . HIS A 1 215 ? 24.459 5.319 -26.899 1.00 92.94 215 HIS A O 1
ATOM 1668 N N . GLU A 1 216 ? 26.229 4.429 -27.941 1.00 93.88 216 GLU A N 1
ATOM 1669 C CA . GLU A 1 216 ? 25.809 4.828 -29.285 1.00 93.88 216 GLU A CA 1
ATOM 1670 C C . GLU A 1 216 ? 24.538 4.097 -29.727 1.00 93.88 216 GLU A C 1
ATOM 1672 O O . GLU A 1 216 ? 24.389 2.892 -29.508 1.00 93.88 216 GLU A O 1
ATOM 1677 N N . MET A 1 217 ? 23.629 4.817 -30.384 1.00 94.25 217 MET A N 1
ATOM 1678 C CA . MET A 1 217 ? 22.340 4.278 -30.835 1.00 94.25 217 MET A CA 1
ATOM 1679 C C . MET A 1 217 ? 22.462 3.467 -32.132 1.00 94.25 217 MET A C 1
ATOM 1681 O O . MET A 1 217 ? 21.728 2.496 -32.332 1.00 94.25 217 MET A O 1
ATOM 1685 N N . SER A 1 218 ? 23.362 3.868 -33.033 1.00 96.44 218 SER A N 1
ATOM 1686 C CA . SER A 1 218 ? 23.466 3.308 -34.382 1.00 96.44 218 SER A CA 1
ATOM 1687 C C . SER A 1 218 ? 24.918 3.223 -34.852 1.00 96.44 218 SER A C 1
ATOM 1689 O O . SER A 1 218 ? 25.737 4.061 -34.488 1.00 96.44 218 SER A O 1
ATOM 1691 N N . MET A 1 219 ? 25.238 2.226 -35.677 1.00 96.62 219 MET A N 1
ATOM 1692 C CA . MET A 1 219 ? 26.521 2.122 -36.380 1.00 96.62 219 MET A CA 1
ATOM 1693 C C . MET A 1 219 ? 26.333 1.553 -37.788 1.00 96.62 219 MET A C 1
ATOM 1695 O O . MET A 1 219 ? 25.345 0.874 -38.063 1.00 96.62 219 MET A O 1
ATOM 1699 N N . THR A 1 220 ? 27.316 1.745 -38.667 1.00 96.81 220 THR A N 1
ATOM 1700 C CA . THR A 1 220 ? 27.398 1.016 -39.940 1.00 96.81 220 THR A CA 1
ATOM 1701 C C . THR A 1 220 ? 28.515 -0.019 -39.895 1.00 96.81 220 THR A C 1
ATOM 1703 O O . THR A 1 220 ? 29.492 0.106 -39.159 1.00 96.81 220 THR A O 1
ATOM 1706 N N . THR A 1 221 ? 28.396 -1.063 -40.707 1.00 94.50 221 THR A N 1
ATOM 1707 C CA . THR A 1 221 ? 29.445 -2.083 -40.847 1.00 94.50 221 THR A CA 1
ATOM 1708 C C . THR A 1 221 ? 30.618 -1.642 -41.730 1.00 94.50 221 THR A C 1
ATOM 1710 O O . THR A 1 221 ? 31.508 -2.449 -42.002 1.00 94.50 221 THR A O 1
ATOM 1713 N N . THR A 1 222 ? 30.632 -0.400 -42.217 1.00 91.69 222 THR A N 1
ATOM 1714 C CA . THR A 1 222 ? 31.711 0.132 -43.059 1.00 91.69 222 THR A CA 1
ATOM 1715 C C . THR A 1 222 ? 33.042 0.073 -42.306 1.00 91.69 222 THR A C 1
ATOM 1717 O O . THR A 1 222 ? 33.140 0.506 -41.163 1.00 91.69 222 THR A O 1
ATOM 1720 N N . GLY A 1 223 ? 34.069 -0.534 -42.911 1.00 86.94 223 GLY A N 1
ATOM 1721 C CA . GLY A 1 223 ? 35.370 -0.755 -42.255 1.00 86.94 223 GLY A CA 1
ATOM 1722 C C . GLY A 1 223 ? 35.372 -1.828 -41.151 1.00 86.94 223 GLY A C 1
ATOM 1723 O O . GLY A 1 223 ? 36.403 -2.070 -40.523 1.00 86.94 223 GLY A O 1
ATOM 1724 N N . VAL A 1 224 ? 34.234 -2.486 -40.913 1.00 88.75 224 VAL A N 1
ATOM 1725 C CA . VAL A 1 224 ? 34.064 -3.580 -39.940 1.00 88.75 224 VAL A CA 1
ATOM 1726 C C . VAL A 1 224 ? 33.793 -4.906 -40.648 1.00 88.75 224 VAL A C 1
ATOM 1728 O O . VAL A 1 224 ? 34.240 -5.957 -40.189 1.00 88.75 224 VAL A O 1
ATOM 1731 N N . ARG A 1 225 ? 33.073 -4.861 -41.773 1.00 89.62 225 ARG A N 1
ATOM 1732 C CA . ARG A 1 225 ? 32.765 -6.006 -42.627 1.00 89.62 225 ARG A CA 1
ATOM 1733 C C . ARG A 1 225 ? 32.644 -5.557 -44.077 1.00 89.62 225 ARG A C 1
ATOM 1735 O O . ARG A 1 225 ? 32.061 -4.515 -44.358 1.00 89.62 225 ARG A O 1
ATOM 1742 N N . VAL A 1 226 ? 33.160 -6.376 -44.986 1.00 91.62 226 VAL A N 1
ATOM 1743 C CA . VAL A 1 226 ? 33.032 -6.173 -46.432 1.00 91.62 226 VAL A CA 1
ATOM 1744 C C . VAL A 1 226 ? 31.984 -7.138 -46.973 1.00 91.62 226 VAL A C 1
ATOM 1746 O O . VAL A 1 226 ? 31.967 -8.315 -46.606 1.00 91.62 226 VAL A O 1
ATOM 1749 N N . PHE A 1 227 ? 31.113 -6.647 -47.851 1.00 93.69 227 PHE A N 1
ATOM 1750 C CA . PHE A 1 227 ? 30.117 -7.458 -48.546 1.00 93.69 227 PHE A CA 1
ATOM 1751 C C . PHE A 1 227 ? 30.422 -7.498 -50.043 1.00 93.69 227 PHE A C 1
ATOM 1753 O O . PHE A 1 227 ? 30.886 -6.522 -50.623 1.00 93.69 227 PHE A O 1
ATOM 1760 N N . SER A 1 228 ? 30.121 -8.624 -50.692 1.00 92.94 228 SER A N 1
ATOM 1761 C CA . SER A 1 228 ? 30.266 -8.768 -52.149 1.00 92.94 228 SER A CA 1
ATOM 1762 C C . SER A 1 228 ? 29.197 -8.008 -52.948 1.00 92.94 228 SER A C 1
ATOM 1764 O O . SER A 1 228 ? 29.305 -7.886 -54.165 1.00 92.94 228 SER A O 1
ATOM 1766 N N . GLY A 1 229 ? 28.154 -7.518 -52.278 1.00 94.56 229 GLY A N 1
ATOM 1767 C CA . GLY A 1 229 ? 27.018 -6.841 -52.887 1.00 94.56 229 GLY A CA 1
ATOM 1768 C C . GLY A 1 229 ? 25.868 -6.649 -51.903 1.00 94.56 229 GLY A C 1
ATOM 1769 O O . GLY A 1 229 ? 25.824 -7.275 -50.840 1.00 94.56 229 GLY A O 1
ATOM 1770 N N . LEU A 1 230 ? 24.883 -5.839 -52.299 1.00 93.50 230 LEU A N 1
ATOM 1771 C CA . LEU A 1 230 ? 23.655 -5.625 -51.528 1.00 93.50 230 LEU A CA 1
ATOM 1772 C C . LEU A 1 230 ? 22.913 -6.936 -51.175 1.00 93.50 230 LEU A C 1
ATOM 1774 O O . LEU A 1 230 ? 22.425 -7.035 -50.049 1.00 93.50 230 LEU A O 1
ATOM 1778 N N . PRO A 1 231 ? 22.855 -7.974 -52.044 1.00 95.06 231 PRO A N 1
ATOM 1779 C CA . PRO A 1 231 ? 22.255 -9.256 -51.667 1.00 95.06 231 PRO A CA 1
ATOM 1780 C C . PRO A 1 231 ? 22.945 -9.927 -50.471 1.00 95.06 231 PRO A C 1
ATOM 1782 O O . PRO A 1 231 ? 22.269 -10.485 -49.607 1.00 95.06 231 PRO A O 1
ATOM 1785 N N . ALA A 1 232 ? 24.276 -9.833 -50.375 1.00 94.25 232 ALA A N 1
ATOM 1786 C CA . ALA A 1 232 ? 25.034 -10.390 -49.256 1.00 94.25 232 ALA A CA 1
ATOM 1787 C C . ALA A 1 232 ? 24.800 -9.597 -47.960 1.00 94.25 232 ALA A C 1
ATOM 1789 O O . ALA A 1 232 ? 24.594 -10.200 -46.907 1.00 94.25 232 ALA A O 1
ATOM 1790 N N . ALA A 1 233 ? 24.757 -8.262 -48.046 1.00 94.88 233 ALA A N 1
ATOM 1791 C CA . ALA A 1 233 ? 24.412 -7.396 -46.918 1.00 94.88 233 ALA A CA 1
ATOM 1792 C C . ALA A 1 233 ? 22.985 -7.668 -46.404 1.00 94.88 233 ALA A C 1
ATOM 1794 O O . ALA A 1 233 ? 22.769 -7.804 -45.202 1.00 94.88 233 ALA A O 1
ATOM 1795 N N . ARG A 1 234 ? 22.016 -7.842 -47.312 1.00 96.12 234 ARG A N 1
ATOM 1796 C CA . ARG A 1 234 ? 20.628 -8.186 -46.967 1.00 96.12 234 ARG A CA 1
ATOM 1797 C C . ARG A 1 234 ? 20.516 -9.553 -46.298 1.00 96.12 234 ARG A C 1
ATOM 1799 O O . ARG A 1 234 ? 19.834 -9.673 -45.286 1.00 96.12 234 ARG A O 1
ATOM 1806 N N . LYS A 1 235 ? 21.193 -10.574 -46.837 1.00 95.12 235 LYS A N 1
ATOM 1807 C CA . LYS A 1 235 ? 21.223 -11.908 -46.220 1.00 95.12 235 LYS A CA 1
ATOM 1808 C C . LYS A 1 235 ? 21.762 -11.832 -44.792 1.00 95.12 235 LYS A C 1
ATOM 1810 O O . LYS A 1 235 ? 21.167 -12.422 -43.902 1.00 95.12 235 LYS A O 1
ATOM 1815 N N . TYR A 1 236 ? 22.839 -11.074 -44.589 1.00 92.75 236 TYR A N 1
ATOM 1816 C CA . TYR A 1 236 ? 23.438 -10.872 -43.274 1.00 92.75 236 TYR A CA 1
ATOM 1817 C C . TYR A 1 236 ? 22.491 -10.177 -42.287 1.00 92.75 236 TYR A C 1
ATOM 1819 O O . TYR A 1 236 ? 22.320 -10.666 -41.173 1.00 92.75 236 TYR A O 1
ATOM 1827 N N . ALA A 1 237 ? 21.833 -9.090 -42.705 1.00 93.69 237 ALA A N 1
ATOM 1828 C CA . ALA A 1 237 ? 20.861 -8.375 -41.875 1.00 93.69 237 ALA A CA 1
ATOM 1829 C C . ALA A 1 237 ? 19.709 -9.284 -41.404 1.00 93.69 237 ALA A C 1
ATOM 1831 O O . ALA A 1 237 ? 19.277 -9.191 -40.260 1.00 93.69 237 ALA A O 1
ATOM 1832 N N . ASN A 1 238 ? 19.259 -10.203 -42.264 1.00 92.75 238 ASN A N 1
ATOM 1833 C CA . ASN A 1 238 ? 18.153 -11.114 -41.967 1.00 92.75 238 ASN A CA 1
ATOM 1834 C C . ASN A 1 238 ? 18.556 -12.348 -41.139 1.00 92.75 238 ASN A C 1
ATOM 1836 O O . ASN A 1 238 ? 17.681 -13.026 -40.611 1.00 92.75 238 ASN A O 1
ATOM 1840 N N . SER A 1 239 ? 19.850 -12.678 -41.056 1.00 88.62 239 SER A N 1
ATOM 1841 C CA . SER A 1 239 ? 20.339 -13.875 -40.355 1.00 88.62 239 SER A CA 1
ATOM 1842 C C . SER A 1 239 ? 20.939 -13.588 -38.978 1.00 88.62 239 SER A C 1
ATOM 1844 O O . SER A 1 239 ? 21.372 -14.520 -38.304 1.00 88.62 239 SER A O 1
ATOM 1846 N N . ALA A 1 240 ? 21.037 -12.318 -38.578 1.00 86.00 240 ALA A N 1
ATOM 1847 C CA . ALA A 1 240 ? 21.667 -11.933 -37.323 1.00 86.00 240 ALA A CA 1
ATOM 1848 C C . ALA A 1 240 ? 20.828 -12.392 -36.120 1.00 86.00 240 ALA A C 1
ATOM 1850 O O . ALA A 1 240 ? 19.695 -11.949 -35.929 1.00 86.00 240 ALA A O 1
ATOM 1851 N N . GLN A 1 241 ? 21.402 -13.265 -35.292 1.00 87.62 241 GLN A N 1
ATOM 1852 C CA . GLN A 1 241 ? 20.800 -13.669 -34.025 1.00 87.62 241 GLN A CA 1
ATOM 1853 C C . GLN A 1 241 ? 21.030 -12.599 -32.955 1.00 87.62 241 GLN A C 1
ATOM 1855 O O . GLN A 1 241 ? 22.079 -11.953 -32.916 1.00 87.62 241 GLN A O 1
ATOM 1860 N N . GLN A 1 242 ? 20.037 -12.420 -32.087 1.00 89.56 242 GLN A N 1
ATOM 1861 C CA . GLN A 1 242 ? 20.087 -11.465 -30.986 1.00 89.56 242 GLN A CA 1
ATOM 1862 C C . GLN A 1 242 ? 20.179 -12.235 -29.672 1.00 89.56 242 GLN A C 1
ATOM 1864 O O . GLN A 1 242 ? 19.253 -12.956 -29.307 1.00 89.56 242 GLN A O 1
ATOM 1869 N N . THR A 1 243 ? 21.299 -12.080 -28.970 1.00 90.94 243 THR A N 1
ATOM 1870 C CA . THR A 1 243 ? 21.554 -12.733 -27.683 1.00 90.94 243 THR A CA 1
ATOM 1871 C C . THR A 1 243 ? 21.863 -11.661 -26.650 1.00 90.94 243 THR A C 1
ATOM 1873 O O . THR A 1 243 ? 22.900 -10.997 -26.724 1.00 90.94 243 THR A O 1
ATOM 1876 N N . ASN A 1 244 ? 20.955 -11.488 -25.685 1.00 91.06 244 ASN A N 1
ATOM 1877 C CA . ASN A 1 244 ? 21.023 -10.446 -24.650 1.00 91.06 244 ASN A CA 1
ATOM 1878 C C . ASN A 1 244 ? 21.150 -9.016 -25.216 1.00 91.06 244 ASN A C 1
ATOM 1880 O O . ASN A 1 244 ? 21.777 -8.146 -24.610 1.00 91.06 244 ASN A O 1
ATOM 1884 N N . CYS A 1 245 ? 20.592 -8.777 -26.401 1.00 91.38 245 CYS A N 1
ATOM 1885 C CA . CYS A 1 245 ? 20.599 -7.491 -27.088 1.00 91.38 245 CYS A CA 1
ATOM 1886 C C . CYS A 1 245 ? 19.329 -7.333 -27.930 1.00 91.38 245 CYS A C 1
ATOM 1888 O O . CYS A 1 245 ? 18.637 -8.313 -28.199 1.00 91.38 245 CYS A O 1
ATOM 1890 N N . SER A 1 246 ? 19.022 -6.098 -28.326 1.00 93.12 246 SER A N 1
ATOM 1891 C CA . SER A 1 246 ? 17.872 -5.784 -29.174 1.00 93.12 246 SER A CA 1
ATOM 1892 C C . SER A 1 246 ? 18.259 -4.749 -30.228 1.00 93.12 246 SER A C 1
ATOM 1894 O O . SER A 1 246 ? 18.684 -3.645 -29.890 1.00 93.12 246 SER A O 1
ATOM 1896 N N . PHE A 1 247 ? 18.159 -5.087 -31.512 1.00 94.12 247 PHE A N 1
ATOM 1897 C CA . PHE A 1 247 ? 18.476 -4.149 -32.594 1.00 94.12 247 PHE A CA 1
ATOM 1898 C C . PHE A 1 247 ? 17.741 -4.480 -33.897 1.00 94.12 247 PHE A C 1
ATOM 1900 O O . PHE A 1 247 ? 17.201 -5.569 -34.086 1.00 94.12 247 PHE A O 1
ATOM 1907 N N . LYS A 1 248 ? 17.763 -3.534 -34.834 1.00 95.19 248 LYS A N 1
ATOM 1908 C CA . LYS A 1 248 ? 17.379 -3.715 -36.236 1.00 95.19 248 LYS A CA 1
ATOM 1909 C C . LYS A 1 248 ? 18.603 -3.584 -37.131 1.00 95.19 248 LYS A C 1
ATOM 1911 O O . LYS A 1 248 ? 19.549 -2.873 -36.794 1.00 95.19 248 LYS A O 1
ATOM 1916 N N . MET A 1 249 ? 18.573 -4.277 -38.265 1.00 96.00 249 MET A N 1
ATOM 1917 C CA . MET A 1 249 ? 19.604 -4.197 -39.293 1.00 96.00 249 MET A CA 1
ATOM 1918 C C . MET A 1 249 ? 18.985 -3.842 -40.640 1.00 96.00 249 MET A C 1
ATOM 1920 O O . MET A 1 249 ? 18.052 -4.507 -41.086 1.00 96.00 249 MET A O 1
ATOM 1924 N N . GLU A 1 250 ? 19.532 -2.830 -41.305 1.00 97.12 250 GLU A N 1
ATOM 1925 C CA . GLU A 1 250 ? 19.054 -2.361 -42.606 1.00 97.12 250 GLU A CA 1
ATOM 1926 C C . GLU A 1 250 ? 20.206 -2.351 -43.621 1.00 97.12 250 GLU A C 1
ATOM 1928 O O . GLU A 1 250 ? 21.221 -1.686 -43.394 1.00 97.12 250 GLU A O 1
ATOM 1933 N N . PRO A 1 251 ? 20.107 -3.107 -44.731 1.00 96.38 251 PRO A N 1
ATOM 1934 C CA . PRO A 1 251 ? 21.148 -3.129 -45.748 1.00 96.38 251 PRO A CA 1
ATOM 1935 C C . PRO A 1 251 ? 21.099 -1.869 -46.622 1.00 96.38 251 PRO A C 1
ATOM 1937 O O . PRO A 1 251 ? 20.028 -1.434 -47.042 1.00 96.38 251 PRO A O 1
ATOM 1940 N N . GLY A 1 252 ? 22.271 -1.339 -46.965 1.00 94.69 252 G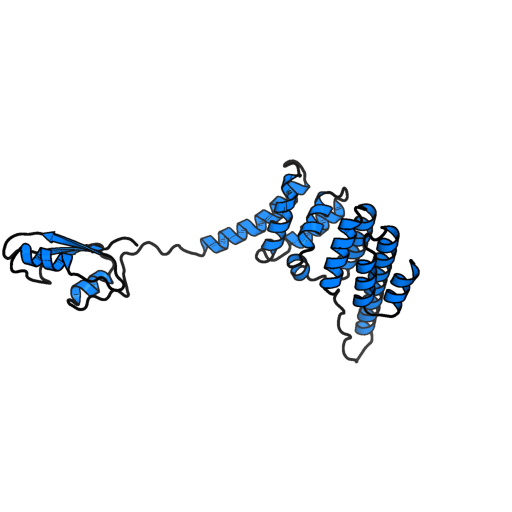LY A N 1
ATOM 1941 C CA . GLY A 1 252 ? 22.441 -0.160 -47.811 1.00 94.69 252 GLY A CA 1
ATOM 1942 C C . GLY A 1 252 ? 23.620 -0.287 -48.778 1.00 94.69 252 GLY A C 1
ATOM 1943 O O . GLY A 1 252 ? 24.349 -1.282 -48.780 1.00 94.69 252 GLY A O 1
ATOM 1944 N N . GLY A 1 253 ? 23.799 0.732 -49.619 1.00 93.69 253 GLY A N 1
ATOM 1945 C CA . GLY A 1 253 ? 24.893 0.811 -50.593 1.00 93.69 253 GLY A CA 1
ATOM 1946 C C . GLY A 1 253 ? 24.681 -0.006 -51.877 1.00 93.69 253 GLY A C 1
ATOM 1947 O O . GLY A 1 253 ? 23.595 -0.526 -52.153 1.00 93.69 253 GLY A O 1
ATOM 1948 N N . ARG A 1 254 ? 25.731 -0.092 -52.704 1.00 91.00 254 ARG A N 1
ATOM 1949 C CA . ARG A 1 254 ? 25.724 -0.782 -54.008 1.00 91.00 254 ARG A CA 1
ATOM 1950 C C . ARG A 1 254 ? 27.082 -1.425 -54.286 1.00 91.00 254 ARG A C 1
ATOM 1952 O O . ARG A 1 254 ? 28.116 -0.870 -53.945 1.00 91.00 254 ARG A O 1
ATOM 1959 N N . GLY A 1 255 ? 27.076 -2.574 -54.966 1.00 88.75 255 GLY A N 1
ATOM 1960 C CA . GLY A 1 255 ? 28.309 -3.249 -55.376 1.00 88.75 255 GLY A CA 1
ATOM 1961 C C . GLY A 1 255 ? 29.220 -3.533 -54.180 1.00 88.75 255 GLY A C 1
ATOM 1962 O O . GLY A 1 255 ? 28.751 -4.035 -53.160 1.00 88.75 255 GLY A O 1
ATOM 1963 N N . LYS A 1 256 ? 30.504 -3.185 -54.298 1.00 85.56 256 LYS A N 1
ATOM 1964 C CA . LYS A 1 256 ? 31.498 -3.377 -53.228 1.00 85.56 256 LYS A CA 1
ATOM 1965 C C . LYS A 1 256 ? 31.341 -2.402 -52.052 1.00 85.56 256 LYS A C 1
ATOM 1967 O O . LYS A 1 256 ? 31.893 -2.672 -50.992 1.00 85.56 256 LYS A O 1
ATOM 1972 N N . ASP A 1 257 ? 30.536 -1.351 -52.208 1.00 91.88 257 ASP A N 1
ATOM 1973 C CA . ASP A 1 257 ? 30.233 -0.364 -51.162 1.00 91.88 257 ASP A CA 1
ATOM 1974 C C . ASP A 1 257 ? 28.957 -0.719 -50.379 1.00 91.88 257 ASP A C 1
ATOM 1976 O O . ASP A 1 257 ? 28.350 0.128 -49.724 1.00 91.88 257 ASP A O 1
ATOM 1980 N N . ALA A 1 258 ? 28.485 -1.965 -50.482 1.00 96.06 258 ALA A N 1
ATOM 1981 C CA . ALA A 1 258 ? 27.357 -2.436 -49.691 1.00 96.06 258 ALA A CA 1
ATOM 1982 C C . ALA A 1 258 ? 27.721 -2.490 -48.197 1.00 96.06 258 ALA A C 1
ATOM 1984 O O . ALA A 1 258 ? 28.816 -2.916 -47.830 1.00 96.06 258 ALA A O 1
ATOM 1985 N N . TYR A 1 259 ? 26.783 -2.103 -47.334 1.00 96.38 259 TYR A N 1
ATOM 1986 C CA . TYR A 1 259 ? 26.934 -2.095 -45.877 1.00 96.38 259 TYR A CA 1
ATOM 1987 C C . TYR A 1 259 ? 25.611 -2.450 -45.188 1.00 96.38 259 TYR A C 1
ATOM 1989 O O . TYR A 1 259 ? 24.570 -2.582 -45.832 1.00 96.38 259 TYR A O 1
ATOM 1997 N N . VAL A 1 260 ? 25.647 -2.607 -43.867 1.00 96.94 260 VAL A N 1
ATOM 1998 C CA . VAL A 1 260 ? 24.463 -2.743 -43.015 1.00 96.94 260 VAL A CA 1
ATOM 1999 C C . VAL A 1 260 ? 24.516 -1.685 -41.919 1.00 96.94 260 VAL A C 1
ATOM 2001 O O . VAL A 1 260 ? 25.548 -1.520 -41.267 1.00 96.94 260 VAL A O 1
ATOM 2004 N N . THR A 1 261 ? 23.415 -0.966 -41.728 1.00 97.81 261 THR A N 1
ATOM 2005 C CA . THR A 1 261 ? 23.191 -0.100 -40.567 1.00 97.81 261 THR A CA 1
ATOM 2006 C C . THR A 1 261 ? 22.585 -0.937 -39.453 1.00 97.81 261 THR A C 1
ATOM 2008 O O . THR A 1 261 ? 21.613 -1.649 -39.684 1.00 97.81 261 THR A O 1
ATOM 2011 N N . ILE A 1 262 ? 23.155 -0.862 -38.255 1.00 96.62 262 ILE A N 1
ATOM 2012 C CA . ILE A 1 262 ? 22.681 -1.549 -37.055 1.00 96.62 262 ILE A CA 1
ATOM 2013 C C . ILE A 1 262 ? 22.163 -0.480 -36.099 1.00 96.62 262 ILE A C 1
ATOM 2015 O O . ILE A 1 262 ? 22.934 0.377 -35.679 1.00 96.62 262 ILE A O 1
ATOM 2019 N N . THR A 1 263 ? 20.883 -0.537 -35.737 1.00 96.50 263 THR A N 1
ATOM 2020 C CA . THR A 1 263 ? 20.241 0.436 -34.841 1.00 96.50 263 THR A CA 1
ATOM 2021 C C . THR A 1 263 ? 19.639 -0.276 -33.644 1.00 96.50 263 THR A C 1
ATOM 2023 O O . THR A 1 263 ? 18.810 -1.171 -33.799 1.00 96.50 263 THR A O 1
ATOM 2026 N N . LYS A 1 264 ? 20.050 0.118 -32.442 1.00 95.94 264 LYS A N 1
ATOM 2027 C CA . LYS A 1 264 ? 19.530 -0.437 -31.191 1.00 95.94 264 LYS A CA 1
ATOM 2028 C C . LYS A 1 264 ? 18.054 -0.104 -31.019 1.00 95.94 264 LYS A C 1
ATOM 2030 O O . LYS A 1 264 ? 17.605 0.980 -31.389 1.00 95.94 264 LYS A O 1
ATOM 2035 N N . THR A 1 265 ? 17.297 -1.026 -30.439 1.00 91.38 265 THR A N 1
ATOM 2036 C CA . THR A 1 265 ? 15.868 -0.839 -30.170 1.00 91.38 265 THR A CA 1
ATOM 2037 C C . THR A 1 265 ? 15.610 -0.669 -28.685 1.00 91.38 265 THR A C 1
ATOM 2039 O O . THR A 1 265 ? 16.273 -1.277 -27.848 1.00 91.38 265 THR A O 1
ATOM 2042 N N . ARG A 1 266 ? 14.644 0.197 -28.362 1.00 79.44 266 ARG A N 1
ATOM 2043 C CA . ARG A 1 266 ? 14.190 0.406 -26.990 1.00 79.44 266 ARG A CA 1
ATOM 2044 C C . ARG A 1 266 ? 13.363 -0.806 -26.561 1.00 79.44 266 ARG A C 1
ATOM 2046 O O . ARG A 1 266 ? 12.342 -1.079 -27.189 1.00 79.44 266 ARG A O 1
ATOM 2053 N N . THR A 1 267 ? 13.822 -1.507 -25.533 1.00 56.62 267 THR A N 1
ATOM 2054 C CA . THR A 1 267 ? 13.046 -2.503 -24.778 1.00 56.62 267 THR A CA 1
ATOM 2055 C C . THR A 1 267 ? 12.440 -1.864 -23.549 1.00 56.62 267 THR A C 1
ATOM 2057 O O . THR A 1 267 ? 13.179 -1.087 -22.900 1.00 56.62 267 THR A O 1
#

Radius of gyration: 34.54 Å; chains: 1; bounding box: 62×42×101 Å

Sequence (267 aa):
MANGVENSLRLITSTAAIEALQSQRPVAPGTLRTFVNAVGDKISNMQAEFTRSLAYSYGEPKKSVGVMPELSQILCDLLLEADDSALVNEFFTKVTTTIDAVNLRTERLCSSTALGSLWKWVIRSADKSTFDTLAEKFQQLEPSQLRLVVEAISEHVGGIDSSDEKFEVLTSIAAVRMTWLKSQVQGQTVKPFSWEMPNAVFPDNARIQAFLRGHEMSMTTTGVRVFSGLPAARKYANSAQQTNCSFKMEPGGRGKDAYVTITKTRT